Protein AF-0000000087531114 (afdb_homodimer)

Nearest PDB structures (foldseek):
  7ug7-assembly1_LJ  TM=9.122E-01  e=1.546E-11  Escherichia coli
  5j5b-assembly1_DI  TM=9.131E-01  e=1.025E-11  Escherichia coli K-12
  7n2c-assembly1_LJ  TM=8.943E-01  e=3.731E-11  Escherichia coli K-12
  8pkl-assembly1_j  TM=8.846E-01  e=1.441E-10  Escherichia coli
  7unu-assembly1_I  TM=9.026E-01  e=7.915E-10  Pseudomonas aeruginosa PAO1

InterPro domains:
  IPR001790 Large ribosomal subunit protein uL10, N-terminal [PF00466] (5-101)
  IPR002363 Large ribosomal subunit protein uL10, conserved site, bacteria [PS01109] (8-42)
  IPR022973 Large ribosomal subunit protein uL10, bacteria [MF_00362] (3-161)
  IPR022973 Large ribosomal subunit protein uL10, bacteria [NF000955] (6-159)
  IPR043141 Large ribosomal subunit protein uL10-like domain superfamily [G3DSA:3.30.70.1730] (1-130)
  IPR043141 Large ribosomal subunit protein uL10-like domain superfamily [SSF160369] (5-160)
  IPR047865 Large ribosomal subunit protein uL10, bacteria/organella [PTHR11560] (6-160)
  IPR047865 Large ribosomal subunit protein uL10, bacteria/organella [cd05797] (5-160)

Structure (mmCIF, N/CA/C/O backbone):
data_AF-0000000087531114-model_v1
#
loop_
_entity.id
_entity.type
_entity.pdbx_description
1 polymer 'Large ribosomal subunit protein uL10'
#
loop_
_atom_site.group_PDB
_atom_site.id
_atom_site.type_symbol
_atom_site.label_atom_id
_atom_site.label_alt_id
_atom_site.label_comp_id
_atom_site.label_asym_id
_atom_site.label_entity_id
_atom_site.label_seq_id
_atom_site.pdbx_PDB_ins_code
_atom_site.Cartn_x
_atom_site.Cartn_y
_atom_site.Cartn_z
_atom_site.occupancy
_atom_site.B_iso_or_equiv
_atom_site.auth_seq_id
_atom_site.auth_comp_id
_atom_site.auth_asym_id
_atom_site.auth_atom_id
_atom_site.pdbx_PDB_model_num
ATOM 1 N N . MET A 1 1 ? 29.5 -27.5 -26.172 1 60.28 1 MET A N 1
ATOM 2 C CA . MET A 1 1 ? 28.172 -27.859 -25.688 1 60.28 1 MET A CA 1
ATOM 3 C C . MET A 1 1 ? 27.203 -28 -26.859 1 60.28 1 MET A C 1
ATOM 5 O O . MET A 1 1 ? 27.25 -27.234 -27.812 1 60.28 1 MET A O 1
ATOM 9 N N . SER A 1 2 ? 26.469 -29.109 -26.984 1 80.38 2 SER A N 1
ATOM 10 C CA . SER A 1 2 ? 25.547 -29.281 -28.109 1 80.38 2 SER A CA 1
ATOM 11 C C . SER A 1 2 ? 24.547 -28.141 -28.188 1 80.38 2 SER A C 1
ATOM 13 O O . SER A 1 2 ? 24.359 -27.406 -27.219 1 80.38 2 SER A O 1
ATOM 15 N N . LYS A 1 3 ? 24.344 -27.859 -29.375 1 81.56 3 LYS A N 1
ATOM 16 C CA . LYS A 1 3 ? 23.375 -26.812 -29.641 1 81.56 3 LYS A CA 1
ATOM 17 C C . LYS A 1 3 ? 22.125 -26.969 -28.766 1 81.56 3 LYS A C 1
ATOM 19 O O . LYS A 1 3 ? 21.547 -25.984 -28.312 1 81.56 3 LYS A O 1
ATOM 24 N N . VAL A 1 4 ? 21.828 -28.219 -28.484 1 84.75 4 VAL A N 1
ATOM 25 C CA . VAL A 1 4 ? 20.672 -28.531 -27.656 1 84.75 4 VAL A CA 1
ATOM 26 C C . VAL A 1 4 ? 20.938 -28.109 -26.219 1 84.75 4 VAL A C 1
ATOM 28 O O . VAL A 1 4 ? 20.062 -27.516 -25.578 1 84.75 4 VAL A O 1
ATOM 31 N N . ILE A 1 5 ? 22.031 -28.375 -25.734 1 83.38 5 ILE A N 1
ATOM 32 C CA . ILE A 1 5 ? 22.422 -28.031 -24.375 1 83.38 5 ILE A CA 1
ATOM 33 C C . ILE A 1 5 ? 22.453 -26.516 -24.219 1 83.38 5 ILE A C 1
ATOM 35 O O . ILE A 1 5 ? 22.031 -25.984 -23.188 1 83.38 5 ILE A O 1
ATOM 39 N N . GLU A 1 6 ? 22.922 -25.891 -25.188 1 84.75 6 GLU A N 1
ATOM 40 C CA . GLU A 1 6 ? 23 -24.438 -25.172 1 84.75 6 GLU A CA 1
ATOM 41 C C . GLU A 1 6 ? 21.609 -23.812 -25.109 1 84.75 6 GLU A C 1
ATOM 43 O O . GLU A 1 6 ? 21.391 -22.844 -24.391 1 84.75 6 GLU A O 1
ATOM 48 N N . ARG A 1 7 ? 20.75 -24.312 -25.859 1 87.38 7 ARG A N 1
ATOM 49 C CA . ARG A 1 7 ? 19.375 -23.812 -25.875 1 87.38 7 ARG A CA 1
ATOM 50 C C . ARG A 1 7 ? 18.703 -24.031 -24.516 1 87.38 7 ARG A C 1
ATOM 52 O O . ARG A 1 7 ? 17.984 -23.172 -24.031 1 87.38 7 ARG A O 1
ATOM 59 N N . LYS A 1 8 ? 18.922 -25.203 -24.016 1 89.25 8 LYS A N 1
ATOM 60 C CA . LYS A 1 8 ? 18.359 -25.484 -22.719 1 89.25 8 LYS A CA 1
ATOM 61 C C . LYS A 1 8 ? 18.875 -24.531 -21.656 1 89.25 8 LYS A C 1
ATOM 63 O O . LYS A 1 8 ? 18.125 -24.031 -20.812 1 89.25 8 LYS A O 1
ATOM 68 N N . GLU A 1 9 ? 20.141 -24.234 -21.781 1 93.06 9 GLU A N 1
ATOM 69 C CA . GLU A 1 9 ? 20.766 -23.312 -20.828 1 93.06 9 GLU A CA 1
ATOM 70 C C . GLU A 1 9 ? 20.203 -21.906 -20.969 1 93.06 9 GLU A C 1
ATOM 72 O O . GLU A 1 9 ? 20.062 -21.188 -19.984 1 93.06 9 GLU A O 1
ATOM 77 N N . THR A 1 10 ? 19.953 -21.516 -22.109 1 95 10 THR A N 1
ATOM 78 C CA . THR A 1 10 ? 19.359 -20.203 -22.359 1 95 10 THR A CA 1
ATOM 79 C C . THR A 1 10 ? 18 -20.078 -21.703 1 95 10 THR A C 1
ATOM 81 O O . THR A 1 10 ? 17.688 -19.062 -21.062 1 95 10 THR A O 1
ATOM 84 N N . VAL A 1 11 ? 17.203 -21.094 -21.828 1 95.75 11 VAL A N 1
ATOM 85 C CA . VAL A 1 11 ? 15.859 -21.094 -21.25 1 95.75 11 VAL A CA 1
ATOM 86 C C . VAL A 1 11 ? 15.961 -21.062 -19.734 1 95.75 11 VAL A C 1
ATOM 88 O O . VAL A 1 11 ? 15.25 -20.312 -19.062 1 95.75 11 VAL A O 1
ATOM 91 N N . VAL A 1 12 ? 16.875 -21.891 -19.266 1 97.69 12 VAL A N 1
ATOM 92 C CA . VAL A 1 12 ? 17.078 -21.953 -17.812 1 97.69 12 VAL A CA 1
ATOM 93 C C . VAL A 1 12 ? 17.484 -20.562 -17.297 1 97.69 12 VAL A C 1
ATOM 95 O O . VAL A 1 12 ? 16.953 -20.109 -16.281 1 97.69 12 VAL A O 1
ATOM 98 N N . ASN A 1 13 ? 18.375 -19.906 -17.984 1 97.38 13 ASN A N 1
ATOM 99 C CA . ASN A 1 13 ? 18.828 -18.578 -17.578 1 97.38 13 ASN A CA 1
ATOM 100 C C . ASN A 1 13 ? 17.703 -17.547 -17.672 1 97.38 13 ASN A C 1
ATOM 102 O O . ASN A 1 13 ? 17.609 -16.656 -16.844 1 97.38 13 ASN A O 1
ATOM 106 N N . GLU A 1 14 ? 16.938 -17.672 -18.672 1 97.06 14 GLU A N 1
ATOM 107 C CA . GLU A 1 14 ? 15.781 -16.797 -18.812 1 97.06 14 GLU A CA 1
ATOM 108 C C . GLU A 1 14 ? 14.836 -16.922 -17.625 1 97.06 14 GLU A C 1
ATOM 110 O O . GLU A 1 14 ? 14.406 -15.906 -17.047 1 97.06 14 GLU A O 1
ATOM 115 N N . ILE A 1 15 ? 14.516 -18.125 -17.281 1 97.44 15 ILE A N 1
ATOM 116 C CA . ILE A 1 15 ? 13.617 -18.359 -16.156 1 97.44 15 ILE A CA 1
ATOM 117 C C . ILE A 1 15 ? 14.242 -17.812 -14.875 1 97.44 15 ILE A C 1
ATOM 119 O O . ILE A 1 15 ? 13.578 -17.125 -14.102 1 97.44 15 ILE A O 1
ATOM 123 N N . ALA A 1 16 ? 15.5 -18.109 -14.664 1 97.62 16 ALA A N 1
ATOM 124 C CA . ALA A 1 16 ? 16.203 -17.641 -13.477 1 97.62 16 ALA A CA 1
ATOM 125 C C . ALA A 1 16 ? 16.172 -16.125 -13.367 1 97.62 16 ALA A C 1
ATOM 127 O O . ALA A 1 16 ? 15.906 -15.578 -12.289 1 97.62 16 ALA A O 1
ATOM 128 N N . GLU A 1 17 ? 16.406 -15.492 -14.445 1 97 17 GLU A N 1
ATOM 129 C CA . GLU A 1 17 ? 16.375 -14.039 -14.469 1 97 17 GLU A CA 1
ATOM 130 C C . GLU A 1 17 ? 14.977 -13.516 -14.125 1 97 17 GLU A C 1
ATOM 132 O O . GLU A 1 17 ? 14.844 -12.539 -13.383 1 97 17 GLU A O 1
ATOM 137 N N . LYS A 1 18 ? 14.008 -14.148 -14.656 1 96 18 LYS A N 1
ATOM 138 C CA . LYS A 1 18 ? 12.625 -13.742 -14.391 1 96 18 LYS A CA 1
ATOM 139 C C . LYS A 1 18 ? 12.273 -13.906 -12.914 1 96 18 LYS A C 1
ATOM 141 O O . LYS A 1 18 ? 11.672 -13.023 -12.312 1 96 18 LYS A O 1
ATOM 146 N N . LEU A 1 19 ? 12.656 -15 -12.359 1 96.56 19 LEU A N 1
ATOM 147 C CA . LEU A 1 19 ? 12.375 -15.273 -10.953 1 96.56 19 LEU A CA 1
ATOM 148 C C . LEU A 1 19 ? 13.07 -14.258 -10.047 1 96.56 19 LEU A C 1
ATOM 150 O O . LEU A 1 19 ? 12.5 -13.828 -9.039 1 96.56 19 LEU A O 1
ATOM 154 N N . GLU A 1 20 ? 14.227 -13.812 -10.438 1 95.31 20 GLU A N 1
ATOM 155 C CA . GLU A 1 20 ? 15.031 -12.922 -9.602 1 95.31 20 GLU A CA 1
ATOM 156 C C . GLU A 1 20 ? 14.617 -11.469 -9.781 1 95.31 20 GLU A C 1
ATOM 158 O O . GLU A 1 20 ? 14.695 -10.672 -8.844 1 95.31 20 GLU A O 1
ATOM 163 N N . SER A 1 21 ? 14.203 -11.156 -10.945 1 95.44 21 SER A N 1
ATOM 164 C CA . SER A 1 21 ? 13.953 -9.75 -11.25 1 95.44 21 SER A CA 1
ATOM 165 C C . SER A 1 21 ? 12.5 -9.375 -10.961 1 95.44 21 SER A C 1
ATOM 167 O O . SER A 1 21 ? 12.148 -8.195 -10.969 1 95.44 21 SER A O 1
ATOM 169 N N . SER A 1 22 ? 11.664 -10.406 -10.68 1 96.19 22 SER A N 1
ATOM 170 C CA . SER A 1 22 ? 10.25 -10.141 -10.453 1 96.19 22 SER A CA 1
ATOM 171 C C . SER A 1 22 ? 9.961 -9.898 -8.969 1 96.19 22 SER A C 1
ATOM 173 O O . SER A 1 22 ? 10.547 -10.555 -8.109 1 96.19 22 SER A O 1
ATOM 175 N N . VAL A 1 23 ? 9.109 -8.969 -8.719 1 94.38 23 VAL A N 1
ATOM 176 C CA . VAL A 1 23 ? 8.695 -8.719 -7.34 1 94.38 23 VAL A CA 1
ATOM 177 C C . VAL A 1 23 ? 7.609 -9.711 -6.938 1 94.38 23 VAL A C 1
ATOM 179 O O . VAL A 1 23 ? 7.363 -9.922 -5.746 1 94.38 23 VAL A O 1
ATOM 182 N N . SER A 1 24 ? 6.965 -10.219 -7.953 1 96.69 24 SER A N 1
ATOM 183 C CA . SER A 1 24 ? 5.941 -11.227 -7.715 1 96.69 24 SER A CA 1
ATOM 184 C C . SER A 1 24 ? 5.891 -12.242 -8.852 1 96.69 24 SER A C 1
ATOM 186 O O . SER A 1 24 ? 5.973 -11.867 -10.023 1 96.69 24 SER A O 1
ATOM 188 N N . THR A 1 2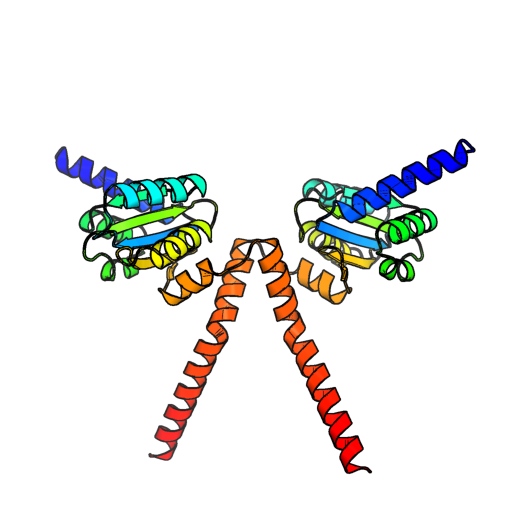5 ? 5.824 -13.484 -8.492 1 98.12 25 THR A N 1
ATOM 189 C CA . THR A 1 25 ? 5.699 -14.609 -9.414 1 98.12 25 THR A CA 1
ATOM 190 C C . THR A 1 25 ? 4.605 -15.57 -8.945 1 98.12 25 THR A C 1
ATOM 192 O O . THR A 1 25 ? 4.57 -15.961 -7.777 1 98.12 25 THR A O 1
ATOM 195 N N . ILE A 1 26 ? 3.703 -15.875 -9.844 1 98.62 26 ILE A N 1
ATOM 196 C CA . ILE A 1 26 ? 2.664 -16.859 -9.539 1 98.62 26 ILE A CA 1
ATOM 197 C C . ILE A 1 26 ? 2.764 -18.031 -10.508 1 98.62 26 ILE A C 1
ATOM 199 O O . ILE A 1 26 ? 2.875 -17.844 -11.719 1 98.62 26 ILE A O 1
ATOM 203 N N . VAL A 1 27 ? 2.811 -19.25 -9.969 1 98.38 27 VAL A N 1
ATOM 204 C CA . VAL A 1 27 ? 2.877 -20.484 -10.734 1 98.38 27 VAL A CA 1
ATOM 205 C C . VAL A 1 27 ? 1.487 -21.109 -10.828 1 98.38 27 VAL A C 1
ATOM 207 O O . VAL A 1 27 ? 0.82 -21.312 -9.812 1 98.38 27 VAL A O 1
ATOM 210 N N . VAL A 1 28 ? 1.096 -21.422 -12.055 1 98.25 28 VAL A N 1
ATOM 211 C CA . VAL A 1 28 ? -0.271 -21.906 -12.203 1 98.25 28 VAL A CA 1
ATOM 212 C C . VAL A 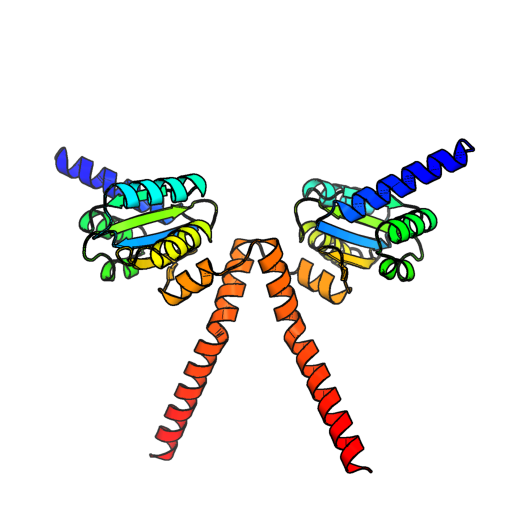1 28 ? -0.28 -23.156 -13.078 1 98.25 28 VAL A C 1
ATOM 214 O O . VAL A 1 28 ? 0.649 -23.391 -13.859 1 98.25 28 VAL A O 1
ATOM 217 N N . ASP A 1 29 ? -1.28 -24 -12.891 1 97.56 29 ASP A N 1
ATOM 218 C CA . ASP A 1 29 ? -1.682 -25.047 -13.812 1 97.56 29 ASP A CA 1
ATOM 219 C C . ASP A 1 29 ? -2.771 -24.562 -14.766 1 97.56 29 ASP A C 1
ATOM 221 O O . ASP A 1 29 ? -3.852 -24.156 -14.328 1 97.56 29 ASP A O 1
ATOM 225 N N . TYR A 1 30 ? -2.502 -24.562 -16.016 1 95.31 30 TYR A N 1
ATOM 226 C CA . TYR A 1 30 ? -3.443 -24.016 -16.984 1 95.31 30 TYR A CA 1
ATOM 227 C C . TYR A 1 30 ? -4.125 -25.125 -17.766 1 95.31 30 TYR A C 1
ATOM 229 O O . TYR A 1 30 ? -4.824 -24.859 -18.75 1 95.31 30 TYR A O 1
ATOM 237 N N . ARG A 1 31 ? -3.957 -26.312 -17.25 1 92.31 31 ARG A N 1
ATOM 238 C CA . ARG A 1 31 ? -4.531 -27.453 -17.953 1 92.31 31 ARG A CA 1
ATOM 239 C C . ARG A 1 31 ? -6.055 -27.359 -18 1 92.31 31 ARG A C 1
ATOM 241 O O . ARG A 1 31 ? -6.688 -27.078 -16.969 1 92.31 31 ARG A O 1
ATOM 248 N N . GLY A 1 32 ? -6.711 -27.469 -19.125 1 92.75 32 GLY A N 1
ATOM 249 C CA . GLY A 1 32 ? -8.164 -27.484 -19.234 1 92.75 32 GLY A CA 1
ATOM 250 C C . GLY A 1 32 ? -8.727 -26.203 -19.828 1 92.75 32 GLY A C 1
ATOM 251 O O . GLY A 1 32 ? -9.898 -26.156 -20.219 1 92.75 32 GLY A O 1
ATOM 252 N N . LEU A 1 33 ? -7.891 -25.125 -19.844 1 96.31 33 LEU A N 1
ATOM 253 C CA . LEU A 1 33 ? -8.352 -23.906 -20.516 1 96.31 33 LEU A CA 1
ATOM 254 C C . LEU A 1 33 ? -8.367 -24.094 -22.031 1 96.31 33 LEU A C 1
ATOM 256 O O . LEU A 1 33 ? -7.457 -24.703 -22.578 1 96.31 33 LEU A O 1
ATOM 260 N N . ASN A 1 34 ? -9.328 -23.641 -22.609 1 95.88 34 ASN A N 1
ATOM 261 C CA . ASN A 1 34 ? -9.336 -23.688 -24.078 1 95.88 34 ASN A CA 1
ATOM 262 C C . ASN A 1 34 ? -8.625 -22.469 -24.672 1 95.88 34 ASN A C 1
ATOM 264 O O . ASN A 1 34 ? -8.172 -21.594 -23.938 1 95.88 34 ASN A O 1
ATOM 268 N N . VAL A 1 35 ? -8.578 -22.5 -25.938 1 96.38 35 VAL A N 1
ATOM 269 C CA . VAL A 1 35 ? -7.797 -21.5 -26.656 1 96.38 35 VAL A CA 1
ATOM 270 C C . VAL A 1 35 ? -8.344 -20.109 -26.375 1 96.38 35 VAL A C 1
ATOM 272 O O . VAL A 1 35 ? -7.582 -19.172 -26.125 1 96.38 35 VAL A O 1
ATOM 275 N N . THR A 1 36 ? -9.641 -19.969 -26.328 1 97.38 36 THR A N 1
ATOM 276 C CA . THR A 1 36 ? -10.281 -18.672 -26.094 1 97.38 36 THR A CA 1
ATOM 277 C C . THR A 1 36 ? -9.984 -18.172 -24.688 1 97.38 36 THR A C 1
ATOM 279 O O . THR A 1 36 ? -9.672 -17 -24.5 1 97.38 36 THR A O 1
ATOM 282 N N . GLU A 1 37 ? -10.055 -19.031 -23.719 1 97.38 37 GLU A N 1
ATOM 283 C CA . GLU A 1 37 ? -9.82 -18.688 -22.312 1 97.38 37 GLU A CA 1
ATOM 284 C C . GLU A 1 37 ? -8.367 -18.281 -22.078 1 97.38 37 GLU A C 1
ATOM 286 O O . GLU A 1 37 ? -8.094 -17.297 -21.375 1 97.38 37 GLU A O 1
ATOM 291 N N . VAL A 1 38 ? -7.48 -19.031 -22.719 1 96.81 38 VAL A N 1
ATOM 292 C CA . VAL A 1 38 ? -6.062 -18.719 -22.578 1 96.81 38 VAL A CA 1
ATOM 293 C C . VAL A 1 38 ? -5.766 -17.359 -23.203 1 96.81 38 VAL A C 1
ATOM 295 O O . VAL A 1 38 ? -5.012 -16.562 -22.641 1 96.81 38 VAL A O 1
ATOM 298 N N . THR A 1 39 ? -6.383 -17.156 -24.328 1 97.5 39 THR A N 1
ATOM 299 C CA . THR A 1 39 ? -6.191 -15.883 -25.016 1 97.5 39 THR A CA 1
ATOM 300 C C . THR A 1 39 ? -6.703 -14.727 -24.156 1 97.5 39 THR A C 1
ATOM 302 O O . THR A 1 39 ? -6.047 -13.695 -24.047 1 97.5 39 THR A O 1
ATOM 305 N N . GLU A 1 40 ? -7.805 -14.938 -23.562 1 98 40 GLU A N 1
ATOM 306 C CA . GLU A 1 40 ? -8.375 -13.93 -22.688 1 98 40 GLU A CA 1
ATOM 307 C C . GLU A 1 40 ? -7.477 -13.688 -21.469 1 98 40 GLU A C 1
ATOM 309 O O . GLU A 1 40 ? -7.238 -12.547 -21.078 1 98 40 GLU A O 1
ATOM 314 N N . LEU A 1 41 ? -7.027 -14.758 -20.875 1 98.31 41 LEU A N 1
ATOM 315 C CA . LEU A 1 41 ? -6.145 -14.664 -19.719 1 98.31 41 LEU A CA 1
ATOM 316 C C . LEU A 1 41 ? -4.879 -13.891 -20.062 1 98.31 41 LEU A C 1
ATOM 318 O O . LEU A 1 41 ? -4.488 -12.977 -19.312 1 98.31 41 LEU A O 1
ATOM 322 N N . ARG A 1 42 ? -4.309 -14.203 -21.141 1 98.12 42 ARG A N 1
ATOM 323 C CA . ARG A 1 42 ? -3.084 -13.539 -21.578 1 98.12 42 ARG A CA 1
ATOM 324 C C . ARG A 1 42 ? -3.322 -12.047 -21.797 1 98.12 42 ARG A C 1
ATOM 326 O O . ARG A 1 42 ? -2.471 -11.219 -21.453 1 98.12 42 ARG A O 1
ATOM 333 N N . GLN A 1 43 ? -4.422 -11.766 -22.312 1 98.38 43 GLN A N 1
ATOM 334 C CA . GLN A 1 43 ? -4.766 -10.367 -22.547 1 98.38 43 GLN A CA 1
ATOM 335 C C . GLN A 1 43 ? -4.902 -9.609 -21.219 1 98.38 43 GLN A C 1
ATOM 337 O O . GLN A 1 43 ? -4.359 -8.508 -21.078 1 98.38 43 GLN A O 1
ATOM 342 N N . LYS A 1 44 ? -5.609 -10.172 -20.328 1 98.38 44 LYS A N 1
ATOM 343 C CA . LYS A 1 44 ? -5.805 -9.539 -19.016 1 98.38 44 LYS A CA 1
ATOM 344 C C . LYS A 1 44 ? -4.477 -9.352 -18.297 1 98.38 44 LYS A C 1
ATOM 346 O O . LYS A 1 44 ? -4.246 -8.312 -17.672 1 98.38 44 LYS A O 1
ATOM 351 N N . LEU A 1 45 ? -3.602 -10.336 -18.406 1 98.62 45 LEU A N 1
ATOM 352 C CA . LEU A 1 45 ? -2.289 -10.258 -17.766 1 98.62 45 LEU A CA 1
ATOM 353 C C . LEU A 1 45 ? -1.435 -9.172 -18.422 1 98.62 45 LEU A C 1
ATOM 355 O O . LEU A 1 45 ? -0.78 -8.391 -17.719 1 98.62 45 LEU A O 1
ATOM 359 N N . ARG A 1 46 ? -1.475 -9.125 -19.703 1 98.19 46 ARG A N 1
ATOM 360 C CA . ARG A 1 46 ? -0.727 -8.094 -20.422 1 98.19 46 ARG A CA 1
ATOM 361 C C . ARG A 1 46 ? -1.209 -6.699 -20.047 1 98.19 46 ARG A C 1
ATOM 363 O O . ARG A 1 46 ? -0.4 -5.793 -19.844 1 98.19 46 ARG A O 1
ATOM 370 N N . GLU A 1 47 ? -2.467 -6.566 -19.938 1 98.12 47 GLU A N 1
ATOM 371 C CA . GLU A 1 47 ? -3.053 -5.273 -19.578 1 98.12 47 GLU A CA 1
ATOM 372 C C . GLU A 1 47 ? -2.646 -4.852 -18.172 1 98.12 47 GLU A C 1
ATOM 374 O O . GLU A 1 47 ? -2.576 -3.658 -17.875 1 98.12 47 GLU A O 1
ATOM 379 N N . ALA A 1 48 ? -2.369 -5.793 -17.375 1 97.38 48 ALA A N 1
ATOM 380 C CA . ALA A 1 48 ? -1.973 -5.516 -16 1 97.38 48 ALA A CA 1
ATOM 381 C C . ALA A 1 48 ? -0.455 -5.426 -15.875 1 97.38 48 ALA A C 1
ATOM 383 O O . ALA A 1 48 ? 0.075 -5.309 -14.766 1 97.38 48 ALA A O 1
ATOM 384 N N . GLY A 1 49 ? 0.26 -5.594 -16.984 1 97.44 49 GLY A N 1
ATOM 385 C CA . GLY A 1 49 ? 1.713 -5.52 -16.984 1 97.44 49 GLY A CA 1
ATOM 386 C C . GLY A 1 49 ? 2.373 -6.785 -16.469 1 97.44 49 GLY A C 1
ATOM 387 O O . GLY A 1 49 ? 3.475 -6.734 -15.922 1 97.44 49 GLY A O 1
ATOM 388 N N . VAL A 1 50 ? 1.729 -7.836 -16.609 1 98.44 50 VAL A N 1
ATOM 389 C CA . VAL A 1 50 ? 2.211 -9.117 -16.094 1 98.44 50 VAL A CA 1
ATOM 390 C C . VAL A 1 50 ? 2.643 -10 -17.266 1 98.44 50 VAL A C 1
ATOM 392 O O . VAL A 1 50 ? 1.901 -10.172 -18.234 1 98.44 50 VAL A O 1
ATOM 395 N N . ASP A 1 51 ? 3.832 -10.508 -17.156 1 97.94 51 ASP A N 1
ATOM 396 C CA . ASP A 1 51 ? 4.305 -11.477 -18.141 1 97.94 51 ASP A CA 1
ATOM 397 C C . ASP A 1 51 ? 3.779 -12.875 -17.828 1 97.94 51 ASP A C 1
ATOM 399 O O . ASP A 1 51 ? 3.668 -13.258 -16.656 1 97.94 51 ASP A O 1
ATOM 403 N N . PHE A 1 52 ? 3.428 -13.531 -18.891 1 97.94 52 PHE A N 1
ATOM 404 C CA . PHE A 1 52 ? 2.854 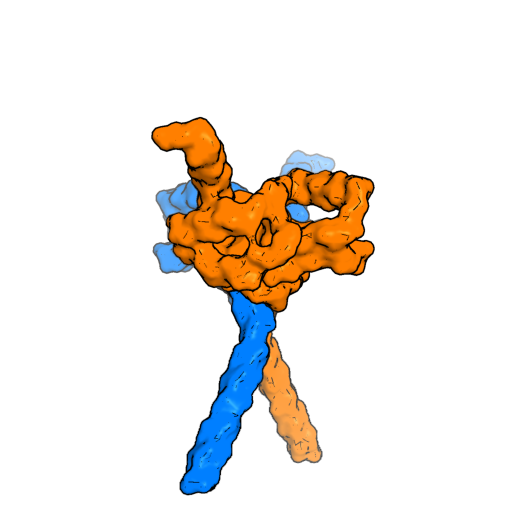-14.867 -18.766 1 97.94 52 PHE A CA 1
ATOM 405 C C . PHE A 1 52 ? 3.484 -15.82 -19.781 1 97.94 52 PHE A C 1
ATOM 407 O O . PHE A 1 52 ? 3.395 -15.602 -20.984 1 97.94 52 PHE A O 1
ATOM 414 N N . LYS A 1 53 ? 4.094 -16.938 -19.266 1 97.19 53 LYS A N 1
ATOM 415 C CA . LYS A 1 53 ? 4.773 -17.844 -20.188 1 97.19 53 LYS A CA 1
ATOM 416 C C . LYS A 1 53 ? 4.734 -19.281 -19.672 1 97.19 53 LYS A C 1
ATOM 418 O O . LYS A 1 53 ? 4.828 -19.516 -18.469 1 97.19 53 LYS A O 1
ATOM 423 N N . VAL A 1 54 ? 4.688 -20.188 -20.594 1 96.5 54 VAL A N 1
ATOM 424 C CA . VAL A 1 54 ? 4.707 -21.609 -20.281 1 96.5 54 VAL A CA 1
ATOM 425 C C . VAL A 1 54 ? 6.141 -22.141 -20.344 1 96.5 54 VAL A C 1
ATOM 427 O O . VAL A 1 54 ? 6.871 -21.844 -21.297 1 96.5 54 VAL A O 1
ATOM 430 N N . TYR A 1 55 ? 6.52 -22.859 -19.328 1 95.5 55 TYR A N 1
ATOM 431 C CA . TYR A 1 55 ? 7.859 -23.438 -19.297 1 95.5 55 TYR A CA 1
ATOM 432 C C . TYR A 1 55 ? 7.805 -24.922 -18.969 1 95.5 55 TYR A C 1
ATOM 434 O O . TYR A 1 55 ? 6.898 -25.375 -18.25 1 95.5 55 TYR A O 1
ATOM 442 N N . LYS A 1 56 ? 8.805 -25.625 -19.484 1 95.81 56 LYS A N 1
ATOM 443 C CA . LYS A 1 56 ? 9.008 -27 -19.047 1 95.81 56 LYS A CA 1
ATOM 444 C C . LYS A 1 56 ? 9.438 -27.062 -17.578 1 95.81 56 LYS A C 1
ATOM 446 O O . LYS A 1 56 ? 10.281 -26.281 -17.141 1 95.81 56 LYS A O 1
ATOM 451 N N . ASN A 1 57 ? 8.883 -27.969 -16.875 1 97.56 57 ASN A N 1
ATOM 452 C CA . ASN A 1 57 ? 9.148 -28.094 -15.438 1 97.56 57 ASN A CA 1
ATOM 453 C C . ASN A 1 57 ? 10.617 -28.391 -15.164 1 97.56 57 ASN A C 1
ATOM 455 O O . ASN A 1 57 ? 11.18 -27.875 -14.195 1 97.56 57 ASN A O 1
ATOM 459 N N . THR A 1 58 ? 11.211 -29.188 -16.062 1 96.5 58 THR A N 1
ATOM 460 C CA . THR A 1 58 ? 12.609 -29.562 -15.875 1 96.5 58 THR A CA 1
ATOM 461 C C . THR A 1 58 ? 13.516 -28.344 -15.961 1 96.5 58 THR A C 1
ATOM 463 O O . THR A 1 58 ? 14.453 -28.203 -15.172 1 96.5 58 THR A O 1
ATOM 466 N N . MET A 1 59 ? 13.227 -27.453 -16.844 1 97.19 59 MET A N 1
ATOM 467 C CA . MET A 1 59 ? 14.016 -26.234 -17 1 97.19 59 MET A CA 1
ATOM 468 C C . MET A 1 59 ? 13.781 -25.281 -15.82 1 97.19 59 MET A C 1
ATOM 470 O O . MET A 1 59 ? 14.703 -24.625 -15.352 1 97.19 59 MET A O 1
ATOM 474 N N . THR A 1 60 ? 12.531 -25.281 -15.414 1 97.94 60 THR A N 1
ATOM 475 C CA . THR A 1 60 ? 12.172 -24.438 -14.273 1 97.94 60 THR A CA 1
ATOM 476 C C . THR A 1 60 ? 12.898 -24.891 -13.016 1 97.94 60 THR A C 1
ATOM 478 O O . THR A 1 60 ? 13.406 -24.078 -12.25 1 97.94 60 THR A O 1
ATOM 481 N N . ARG A 1 61 ? 13.047 -26.188 -12.805 1 97.75 61 ARG A N 1
ATOM 482 C CA . ARG A 1 61 ? 13.727 -26.734 -11.641 1 97.75 61 ARG A CA 1
ATOM 483 C C . ARG A 1 61 ? 15.203 -26.359 -11.641 1 97.75 61 ARG A C 1
ATOM 485 O O . ARG A 1 61 ? 15.773 -26.047 -10.586 1 97.75 61 ARG A O 1
ATOM 492 N N . ARG A 1 62 ? 15.781 -26.391 -12.75 1 97.12 62 ARG A N 1
ATOM 493 C CA . ARG A 1 62 ? 17.172 -25.969 -12.859 1 97.12 62 ARG A CA 1
ATOM 494 C C . ARG A 1 62 ? 17.344 -24.5 -12.516 1 97.12 62 ARG A C 1
ATOM 496 O O . ARG A 1 62 ? 18.328 -24.094 -11.891 1 97.12 62 ARG A O 1
ATOM 503 N N . ALA A 1 63 ? 16.359 -23.75 -12.961 1 97.75 63 ALA A N 1
ATOM 504 C CA . ALA A 1 63 ? 16.391 -22.328 -12.68 1 97.75 63 ALA A CA 1
ATOM 505 C C . ALA A 1 63 ? 16.203 -22.047 -11.188 1 97.75 63 ALA A C 1
ATOM 507 O O . ALA A 1 63 ? 16.859 -21.156 -10.633 1 97.75 63 ALA A O 1
ATOM 508 N N . THR A 1 64 ? 15.289 -22.781 -10.539 1 97.5 64 THR A N 1
ATOM 509 C CA . THR A 1 64 ? 15.07 -22.594 -9.117 1 97.5 64 THR A CA 1
ATOM 510 C C . THR A 1 64 ? 16.328 -22.938 -8.32 1 97.5 64 THR A C 1
ATOM 512 O O . THR A 1 64 ? 16.609 -22.312 -7.293 1 97.5 64 THR A O 1
ATOM 515 N N . GLU A 1 65 ? 17.047 -23.906 -8.727 1 96.75 65 GLU A N 1
ATOM 516 C CA . GLU A 1 65 ? 18.312 -24.25 -8.102 1 96.75 65 GLU A CA 1
ATOM 517 C C . GLU A 1 65 ? 19.297 -23.094 -8.195 1 96.75 65 GLU A C 1
ATOM 519 O O . GLU A 1 65 ? 19.984 -22.766 -7.215 1 96.75 65 GLU A O 1
ATOM 524 N N . LYS A 1 66 ? 19.328 -22.5 -9.289 1 96.25 66 LYS A N 1
ATOM 525 C CA . LYS A 1 66 ? 20.234 -21.391 -9.531 1 96.25 66 LYS A CA 1
ATOM 526 C C . LYS A 1 66 ? 19.875 -20.188 -8.68 1 96.25 66 LYS A C 1
ATOM 528 O O . LYS A 1 66 ? 20.719 -19.344 -8.367 1 96.25 66 LYS A O 1
ATOM 533 N N . THR A 1 67 ? 18.625 -20.031 -8.359 1 96.44 67 THR A N 1
ATOM 534 C CA . THR A 1 67 ? 18.125 -18.844 -7.68 1 96.44 67 THR A CA 1
ATOM 535 C C . THR A 1 67 ? 17.812 -19.141 -6.219 1 96.44 67 THR A C 1
ATOM 537 O O . THR A 1 67 ? 17.234 -18.312 -5.516 1 96.44 67 THR A O 1
ATOM 540 N N . ASN A 1 68 ? 18.094 -20.344 -5.734 1 96.06 68 ASN A N 1
ATOM 541 C CA . ASN A 1 68 ? 17.844 -20.781 -4.367 1 96.06 68 ASN A CA 1
ATOM 542 C C . ASN A 1 68 ? 16.359 -20.75 -4.027 1 96.06 68 ASN A C 1
ATOM 544 O O . ASN A 1 68 ? 15.969 -20.25 -2.973 1 96.06 68 ASN A O 1
ATOM 548 N N . LEU A 1 69 ? 15.531 -21.141 -4.957 1 96.94 69 LEU A N 1
ATOM 549 C CA . LEU A 1 69 ? 14.086 -21.203 -4.797 1 96.94 69 LEU A CA 1
ATOM 550 C C . LEU A 1 69 ? 13.578 -22.625 -4.992 1 96.94 69 LEU A C 1
ATOM 552 O O . LEU A 1 69 ? 12.523 -22.844 -5.602 1 96.94 69 LEU A O 1
ATOM 556 N N . THR A 1 70 ? 14.297 -23.609 -4.484 1 96.56 70 THR A N 1
ATOM 557 C CA . THR A 1 70 ? 14 -25.016 -4.727 1 96.56 70 THR A CA 1
ATOM 558 C C . THR A 1 70 ? 12.719 -25.438 -4.008 1 96.56 70 THR A C 1
ATOM 560 O O . THR A 1 70 ? 12.141 -26.484 -4.305 1 96.56 70 THR A O 1
ATOM 563 N N . ASP A 1 71 ? 12.234 -24.578 -3.051 1 95.75 71 ASP A N 1
ATOM 564 C CA . ASP A 1 71 ? 10.953 -24.844 -2.402 1 95.75 71 ASP A CA 1
ATOM 565 C C . ASP A 1 71 ? 9.812 -24.828 -3.416 1 95.75 71 ASP A C 1
ATOM 567 O O . ASP A 1 71 ? 8.734 -25.359 -3.148 1 95.75 71 ASP A O 1
ATOM 571 N N . LEU A 1 72 ? 10.031 -24.281 -4.539 1 96.5 72 LEU A N 1
ATOM 572 C CA . LEU A 1 72 ? 9.039 -24.219 -5.609 1 96.5 72 LEU A CA 1
ATOM 573 C C . LEU A 1 72 ? 8.891 -25.578 -6.293 1 96.5 72 LEU A C 1
ATOM 575 O O . LEU A 1 72 ? 7.863 -25.844 -6.922 1 96.5 72 LEU A O 1
ATOM 579 N N . ASP A 1 73 ? 9.859 -26.422 -6.16 1 97.19 73 ASP A N 1
ATOM 580 C CA . ASP A 1 73 ? 9.992 -27.594 -7.004 1 97.19 73 ASP A CA 1
ATOM 581 C C . ASP A 1 73 ? 8.836 -28.578 -6.773 1 97.19 73 ASP A C 1
ATOM 583 O O . ASP A 1 73 ? 8.375 -29.234 -7.707 1 97.19 73 ASP A O 1
ATOM 587 N N . GLU A 1 74 ? 8.43 -28.656 -5.559 1 96.5 74 GLU A N 1
ATOM 588 C CA . GLU A 1 74 ? 7.375 -29.625 -5.234 1 96.5 74 GLU A CA 1
ATOM 589 C C . GLU A 1 74 ? 6.07 -29.266 -5.938 1 96.5 74 GLU A C 1
ATOM 591 O O . GLU A 1 74 ? 5.191 -30.109 -6.094 1 96.5 74 GLU A O 1
ATOM 596 N N . HIS A 1 75 ? 5.988 -28.047 -6.422 1 96.38 75 HIS A N 1
ATOM 597 C CA . HIS A 1 75 ? 4.754 -27.594 -7.051 1 96.38 75 HIS A CA 1
ATOM 598 C C . HIS A 1 75 ? 4.855 -27.641 -8.57 1 96.38 75 HIS A C 1
ATOM 600 O O . HIS A 1 75 ? 3.877 -27.391 -9.273 1 96.38 75 HIS A O 1
ATOM 606 N N . LEU A 1 76 ? 6.031 -27.953 -9.016 1 96.94 76 LEU A N 1
ATOM 607 C CA . LEU A 1 76 ? 6.254 -28.016 -10.461 1 96.94 76 LEU A CA 1
ATOM 608 C C . LEU A 1 76 ? 5.855 -29.375 -11.016 1 96.94 76 LEU A C 1
ATOM 610 O O . LEU A 1 76 ? 6.703 -30.109 -11.516 1 96.94 76 LEU A O 1
ATOM 614 N N . VAL A 1 77 ? 4.574 -29.672 -10.914 1 95.38 77 VAL A N 1
ATOM 615 C CA . VAL A 1 77 ? 3.979 -30.906 -11.414 1 95.38 77 VAL A CA 1
ATOM 616 C C . VAL A 1 77 ? 2.877 -30.578 -12.422 1 95.38 77 VAL A C 1
ATOM 618 O O . VAL A 1 77 ? 2.109 -29.625 -12.227 1 95.38 77 VAL A O 1
ATOM 621 N N . GLY A 1 78 ? 2.748 -31.375 -13.5 1 94.12 78 GLY A N 1
ATOM 622 C CA . GLY A 1 78 ? 1.774 -31.078 -14.539 1 94.12 78 GLY A CA 1
ATOM 623 C C . GLY A 1 78 ? 2.143 -29.875 -15.375 1 94.12 78 GLY A C 1
ATOM 624 O O . GLY A 1 78 ? 3.271 -29.391 -15.305 1 94.12 78 GLY A O 1
ATOM 625 N N . PRO A 1 79 ? 1.223 -29.453 -16.219 1 95.56 79 PRO A N 1
ATOM 626 C CA . PRO A 1 79 ? 1.503 -28.25 -16.984 1 95.56 79 PRO A CA 1
ATOM 627 C C . PRO A 1 79 ? 1.692 -27.016 -16.094 1 95.56 79 PRO A C 1
ATOM 629 O O . PRO A 1 79 ? 0.983 -26.859 -15.102 1 95.56 79 PRO A O 1
ATOM 632 N N . THR A 1 80 ? 2.754 -26.266 -16.406 1 95.94 80 THR A N 1
ATOM 633 C CA . THR A 1 80 ? 3.076 -25.125 -15.547 1 95.94 80 THR A CA 1
ATOM 634 C C . THR A 1 80 ? 3.262 -23.859 -16.391 1 95.94 80 THR A C 1
ATOM 636 O O . THR A 1 80 ? 3.973 -23.875 -17.391 1 95.94 80 THR A O 1
ATOM 639 N N . ALA A 1 81 ? 2.553 -22.828 -15.992 1 97.75 81 ALA A N 1
ATOM 640 C CA . ALA A 1 81 ? 2.791 -21.484 -16.5 1 97.75 81 ALA A CA 1
ATOM 641 C C . ALA A 1 81 ? 3.203 -20.547 -15.375 1 97.75 81 ALA A C 1
ATOM 643 O O . ALA A 1 81 ? 2.82 -20.734 -14.219 1 97.75 81 ALA A O 1
ATOM 644 N N . ILE A 1 82 ? 3.977 -19.562 -15.719 1 98.12 82 ILE A N 1
ATOM 645 C CA . ILE A 1 82 ? 4.504 -18.625 -14.734 1 98.12 82 ILE A CA 1
ATOM 646 C C . ILE A 1 82 ? 4.09 -17.203 -15.117 1 98.12 82 ILE A C 1
ATOM 648 O O . ILE A 1 82 ? 4.301 -16.766 -16.25 1 98.12 82 ILE A O 1
ATOM 652 N N . ALA A 1 83 ? 3.463 -16.578 -14.18 1 98.56 83 ALA A N 1
ATOM 653 C CA . ALA A 1 83 ? 3.117 -15.156 -14.305 1 98.56 83 ALA A CA 1
ATOM 654 C C . ALA A 1 83 ? 4.016 -14.289 -13.43 1 98.56 83 ALA A C 1
ATOM 656 O O . ALA A 1 83 ? 4.145 -14.539 -12.227 1 98.56 83 ALA A O 1
ATOM 657 N N . THR A 1 84 ? 4.645 -13.266 -14.039 1 98.12 84 THR A N 1
ATOM 658 C CA . THR A 1 84 ? 5.602 -12.461 -13.273 1 98.12 84 THR A CA 1
ATOM 659 C C . THR A 1 84 ? 5.34 -10.969 -13.484 1 98.12 84 THR A C 1
ATOM 661 O O . THR A 1 84 ? 4.902 -10.555 -14.555 1 98.12 84 THR A O 1
ATOM 664 N N . SER A 1 85 ? 5.562 -10.273 -12.461 1 97.44 85 SER A N 1
ATOM 665 C CA . SER A 1 85 ? 5.543 -8.812 -12.523 1 97.44 85 SER A CA 1
ATOM 666 C C . SER A 1 85 ? 6.801 -8.219 -11.906 1 97.44 85 SER A C 1
ATOM 668 O O . SER A 1 85 ? 7.219 -8.625 -10.82 1 97.44 85 SER A O 1
ATOM 670 N N . LYS A 1 86 ? 7.383 -7.227 -12.547 1 95.12 86 LYS A N 1
ATOM 671 C CA . LYS A 1 86 ? 8.578 -6.559 -12.055 1 95.12 86 LYS A CA 1
ATOM 672 C C . LYS A 1 86 ? 8.227 -5.34 -11.211 1 95.12 86 LYS A C 1
ATOM 674 O O . LYS A 1 86 ? 9.047 -4.852 -10.43 1 95.12 86 LYS A O 1
ATOM 679 N N . GLU A 1 87 ? 7.008 -4.926 -11.359 1 92.19 87 GLU A N 1
ATOM 680 C CA . GLU A 1 87 ? 6.707 -3.615 -10.789 1 92.19 87 GLU A CA 1
ATOM 681 C C . GLU A 1 87 ? 5.543 -3.697 -9.805 1 92.19 87 GLU A C 1
ATOM 683 O O . GLU A 1 87 ? 5.434 -2.871 -8.891 1 92.19 87 GLU A O 1
ATOM 688 N N . ASP A 1 88 ? 4.672 -4.68 -9.945 1 93.81 88 ASP A N 1
ATOM 689 C CA . ASP A 1 88 ? 3.451 -4.766 -9.148 1 93.81 88 ASP A CA 1
ATOM 690 C C . ASP A 1 88 ? 3.357 -6.105 -8.422 1 93.81 88 ASP A C 1
ATOM 692 O O . ASP A 1 88 ? 3.105 -7.137 -9.047 1 93.81 88 ASP A O 1
ATOM 696 N N . VAL A 1 89 ? 3.455 -5.992 -7.164 1 95 89 VAL A N 1
ATOM 697 C CA . VAL A 1 89 ? 3.516 -7.211 -6.363 1 95 89 VAL A CA 1
ATOM 698 C C . VAL A 1 89 ? 2.137 -7.871 -6.316 1 95 89 VAL A C 1
ATOM 700 O O . VAL A 1 89 ? 2.029 -9.086 -6.145 1 95 89 VAL A O 1
ATOM 703 N N . ILE A 1 90 ? 1.023 -7.152 -6.598 1 95.81 90 ILE A N 1
ATOM 704 C CA . ILE A 1 90 ? -0.335 -7.637 -6.375 1 95.81 90 ILE A CA 1
ATOM 705 C C . ILE A 1 90 ? -0.926 -8.133 -7.691 1 95.81 90 ILE A C 1
ATOM 707 O O . ILE A 1 90 ? -1.713 -9.086 -7.707 1 95.81 90 ILE A O 1
ATOM 711 N N . ALA A 1 91 ? -0.505 -7.57 -8.812 1 96.56 91 ALA A N 1
ATOM 712 C CA . ALA A 1 91 ? -1.188 -7.691 -10.094 1 96.56 91 ALA A CA 1
ATOM 713 C C . ALA A 1 91 ? -1.282 -9.156 -10.531 1 96.56 91 ALA A C 1
ATOM 715 O O . ALA A 1 91 ? -2.357 -9.625 -10.906 1 96.56 91 ALA A O 1
ATOM 716 N N . PRO A 1 92 ? -0.189 -9.906 -10.477 1 98.06 92 PRO A N 1
ATOM 717 C CA . PRO A 1 92 ? -0.306 -11.289 -10.93 1 98.06 92 PRO A CA 1
ATOM 718 C C . PRO A 1 92 ? -1.311 -12.094 -10.109 1 98.06 92 PRO A C 1
ATOM 720 O O . PRO A 1 92 ? -2.137 -12.82 -10.68 1 98.06 92 PRO A O 1
ATOM 723 N N . ALA A 1 93 ? -1.206 -11.93 -8.836 1 97.88 93 ALA A N 1
ATOM 724 C CA . ALA A 1 93 ? -2.115 -12.664 -7.961 1 97.88 93 ALA A CA 1
ATOM 725 C C . ALA A 1 93 ? -3.564 -12.25 -8.203 1 97.88 93 ALA A C 1
ATOM 727 O O . ALA A 1 93 ? -4.453 -13.102 -8.281 1 97.88 93 ALA A O 1
ATOM 728 N N . LYS A 1 94 ? -3.768 -11.016 -8.344 1 97.56 94 LYS A N 1
ATOM 729 C CA . LYS A 1 94 ? -5.117 -10.477 -8.5 1 97.56 94 LYS A CA 1
ATOM 730 C C . LYS A 1 94 ? -5.75 -10.969 -9.797 1 97.56 94 LYS A C 1
ATOM 732 O O . LYS A 1 94 ? -6.867 -11.492 -9.789 1 97.56 94 LYS A O 1
ATOM 737 N N . VAL A 1 95 ? -5.098 -10.797 -10.891 1 98.31 95 VAL A N 1
ATOM 738 C CA . VAL A 1 95 ? -5.637 -11.18 -12.195 1 98.31 95 VAL A CA 1
ATOM 739 C C . VAL A 1 95 ? -5.902 -12.68 -12.219 1 98.31 95 VAL A C 1
ATOM 741 O O . VAL A 1 95 ? -6.98 -13.117 -12.617 1 98.31 95 VAL A O 1
ATOM 744 N N . LEU A 1 96 ? -4.926 -13.453 -11.758 1 98.56 96 LEU A N 1
ATOM 745 C CA . LEU A 1 96 ? -5.035 -14.906 -11.82 1 98.56 96 LEU A CA 1
ATOM 746 C C . LEU A 1 96 ? -6.121 -15.414 -10.875 1 98.56 96 LEU A C 1
ATOM 748 O O . LEU A 1 96 ? -6.898 -16.297 -11.227 1 98.56 96 LEU A O 1
ATOM 752 N N . ASN A 1 97 ? -6.145 -14.852 -9.719 1 97.88 97 ASN A N 1
ATOM 753 C CA . ASN A 1 97 ? -7.164 -15.258 -8.758 1 97.88 97 ASN A CA 1
ATOM 754 C C . ASN A 1 97 ? -8.57 -14.938 -9.258 1 97.88 97 ASN A C 1
ATOM 756 O O . ASN A 1 97 ? -9.469 -15.773 -9.164 1 97.88 97 ASN A O 1
ATOM 760 N N . ASN A 1 98 ? -8.766 -13.773 -9.766 1 97.19 98 ASN A N 1
ATOM 761 C CA . ASN A 1 98 ? -10.07 -13.391 -10.305 1 97.19 98 ASN A CA 1
ATOM 762 C C . ASN A 1 98 ? -10.461 -14.258 -11.492 1 97.19 98 ASN A C 1
ATOM 764 O O . ASN A 1 98 ? -11.625 -14.641 -11.633 1 97.19 98 ASN A O 1
ATOM 768 N N . PHE A 1 99 ? -9.508 -14.547 -12.375 1 98.38 99 PHE A N 1
ATOM 769 C CA . PHE A 1 99 ? -9.789 -15.383 -13.531 1 98.38 99 PHE A CA 1
ATOM 770 C C . PHE A 1 99 ? -10.141 -16.797 -13.102 1 98.38 99 PHE A C 1
ATOM 772 O O . PHE A 1 99 ? -11.039 -17.422 -13.672 1 98.38 99 PHE A O 1
ATOM 779 N N . ALA A 1 100 ? -9.445 -17.281 -12.102 1 97.12 100 ALA A N 1
ATOM 780 C CA . ALA A 1 100 ? -9.648 -18.641 -11.617 1 97.12 100 ALA A CA 1
ATOM 781 C C . ALA A 1 100 ? -11.031 -18.812 -11 1 97.12 100 ALA A C 1
ATOM 783 O O . ALA A 1 100 ? -11.586 -19.906 -10.992 1 97.12 100 ALA A O 1
ATOM 784 N N . LYS A 1 101 ? -11.547 -17.734 -10.461 1 95.06 101 LYS A N 1
ATOM 785 C CA . LYS A 1 101 ? -12.891 -17.781 -9.883 1 95.06 101 LYS A CA 1
ATOM 786 C C . LYS A 1 101 ? -13.93 -18.156 -10.938 1 95.06 101 LYS A C 1
ATOM 788 O O . LYS A 1 101 ? -14.906 -18.844 -10.641 1 95.06 101 LYS A O 1
ATOM 793 N N . ASP A 1 102 ? -13.703 -17.75 -12.148 1 95.19 102 ASP A N 1
ATOM 794 C CA . ASP A 1 102 ? -14.648 -17.969 -13.234 1 95.19 102 ASP A CA 1
ATOM 795 C C . ASP A 1 102 ? -14.203 -19.141 -14.117 1 95.19 102 ASP A C 1
ATOM 797 O O . ASP A 1 102 ? -14.938 -19.562 -15.016 1 95.19 102 ASP A O 1
ATOM 801 N N . HIS A 1 103 ? -13.023 -19.547 -13.914 1 96.5 103 HIS A N 1
ATOM 802 C CA . HIS A 1 103 ? -12.461 -20.641 -14.695 1 96.5 103 HIS A CA 1
ATOM 803 C C . HIS A 1 103 ? -11.781 -21.672 -13.797 1 96.5 103 HIS A C 1
ATOM 805 O O . HIS A 1 103 ? -10.562 -21.625 -13.609 1 96.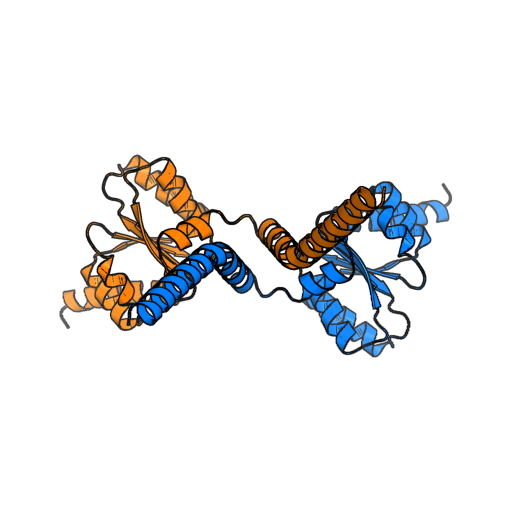5 103 HIS A O 1
ATOM 811 N N . ASN A 1 104 ? -12.469 -22.672 -13.438 1 93.5 104 ASN A N 1
ATOM 812 C CA . ASN A 1 104 ? -12.016 -23.656 -12.453 1 93.5 104 ASN A CA 1
ATOM 813 C C . ASN A 1 104 ? -10.836 -24.469 -12.977 1 93.5 104 ASN A C 1
ATOM 815 O O . ASN A 1 104 ? -10.125 -25.109 -12.203 1 93.5 104 ASN A O 1
ATOM 819 N N . ALA A 1 105 ? -10.672 -24.484 -14.258 1 94.94 105 ALA A N 1
ATOM 820 C CA . ALA A 1 105 ? -9.57 -25.234 -14.859 1 94.94 105 ALA A CA 1
ATOM 821 C C . ALA A 1 105 ? -8.227 -24.578 -14.539 1 94.94 105 ALA A C 1
ATOM 823 O O . ALA A 1 105 ? -7.184 -25.234 -14.594 1 94.94 105 ALA A O 1
ATOM 824 N N . LEU A 1 106 ? -8.289 -23.312 -14.273 1 97.12 106 LEU A N 1
ATOM 825 C CA . LEU A 1 106 ? -7.078 -22.609 -13.867 1 97.12 106 LEU A CA 1
ATOM 826 C C . LEU A 1 106 ? -6.816 -22.812 -12.375 1 97.12 106 LEU A C 1
ATOM 828 O O . LEU A 1 106 ? -7.656 -22.469 -11.539 1 97.12 106 LEU A O 1
ATOM 832 N N . GLU A 1 107 ? -5.676 -23.328 -12.062 1 96.81 107 GLU A N 1
ATOM 833 C CA . GLU A 1 107 ? -5.352 -23.594 -10.664 1 96.81 107 GLU A CA 1
ATOM 834 C C . GLU A 1 107 ? -4.047 -22.922 -10.258 1 96.81 107 GLU A C 1
ATOM 836 O O . GLU A 1 107 ? -2.998 -23.172 -10.859 1 96.81 107 GLU A O 1
ATOM 841 N N . ILE A 1 108 ? -4.102 -22.094 -9.273 1 97.69 108 ILE A N 1
ATOM 842 C CA . ILE A 1 108 ? -2.898 -21.484 -8.719 1 97.69 108 ILE A CA 1
ATOM 843 C C . ILE A 1 108 ? -2.18 -22.484 -7.816 1 97.69 108 ILE A C 1
ATOM 845 O O . ILE A 1 108 ? -2.777 -23.031 -6.891 1 97.69 108 ILE A O 1
ATOM 849 N N . LYS A 1 109 ? -0.957 -22.703 -8.078 1 97.19 109 LYS A N 1
ATOM 850 C CA . LYS A 1 109 ? -0.197 -23.703 -7.332 1 97.19 109 LYS A CA 1
ATOM 851 C C . LYS A 1 109 ? 0.593 -23.062 -6.195 1 97.19 109 LYS A C 1
ATOM 853 O O . LYS A 1 109 ? 0.604 -23.578 -5.074 1 97.19 109 LYS A O 1
ATOM 858 N N . THR A 1 110 ? 1.313 -22.047 -6.496 1 97.5 110 THR A N 1
ATOM 859 C CA . THR A 1 110 ? 2.182 -21.359 -5.551 1 97.5 110 THR A CA 1
ATOM 860 C C . THR A 1 110 ? 2.684 -20.047 -6.145 1 97.5 110 THR A C 1
ATOM 862 O O . THR A 1 110 ? 2.174 -19.578 -7.168 1 97.5 110 THR A O 1
ATOM 865 N N . GLY A 1 111 ? 3.57 -19.375 -5.406 1 97.19 111 GLY A N 1
ATOM 866 C CA . GLY A 1 111 ? 4.156 -18.141 -5.887 1 97.19 111 GLY A CA 1
ATOM 867 C C . GLY A 1 111 ? 5.383 -17.719 -5.105 1 97.19 111 GLY A C 1
ATOM 868 O O . GLY A 1 111 ? 5.793 -18.406 -4.164 1 97.19 111 GLY A O 1
ATOM 869 N N . ILE A 1 112 ? 5.996 -16.766 -5.645 1 96.56 112 ILE A N 1
ATOM 870 C CA . ILE A 1 112 ? 7.129 -16.109 -5.004 1 96.56 112 ILE A CA 1
ATOM 871 C C . ILE A 1 112 ? 6.816 -14.633 -4.805 1 96.56 112 ILE A C 1
ATOM 873 O O . ILE A 1 112 ? 6.457 -13.93 -5.754 1 96.56 112 ILE A O 1
ATOM 877 N N . ILE A 1 113 ? 6.879 -14.227 -3.619 1 92.38 113 ILE A N 1
ATOM 878 C CA . ILE A 1 113 ? 6.707 -12.82 -3.277 1 92.38 113 ILE A CA 1
ATOM 879 C C . ILE A 1 113 ? 7.93 -12.328 -2.506 1 92.38 113 ILE A C 1
ATOM 881 O O . ILE A 1 113 ? 8.281 -12.883 -1.463 1 92.38 113 ILE A O 1
ATOM 885 N N . GLU A 1 114 ? 8.516 -11.32 -3.027 1 84.5 114 GLU A N 1
ATOM 886 C CA . GLU A 1 114 ? 9.719 -10.758 -2.408 1 84.5 114 GLU A CA 1
ATOM 887 C C . GLU A 1 114 ? 10.758 -11.844 -2.139 1 84.5 114 GLU A C 1
ATOM 889 O O . GLU A 1 114 ? 11.305 -11.93 -1.037 1 84.5 114 GLU A O 1
ATOM 894 N N . GLY A 1 115 ? 10.859 -12.766 -3.018 1 87.94 115 GLY A N 1
ATOM 895 C CA . GLY A 1 115 ? 11.93 -13.75 -3.008 1 87.94 115 GLY A CA 1
ATOM 896 C C . GLY A 1 115 ? 11.609 -14.969 -2.158 1 87.94 115 GLY A C 1
ATOM 897 O O . GLY A 1 115 ? 12.461 -15.836 -1.977 1 87.94 115 GLY A O 1
ATOM 898 N N . ARG A 1 116 ? 10.484 -15.062 -1.656 1 90.75 116 ARG A N 1
ATOM 899 C CA . ARG A 1 116 ? 10.102 -16.203 -0.839 1 90.75 116 ARG A CA 1
ATOM 900 C C . ARG A 1 116 ? 8.914 -16.938 -1.451 1 90.75 116 ARG A C 1
ATOM 902 O O . ARG A 1 116 ? 7.988 -16.312 -1.974 1 90.75 116 ARG A O 1
ATOM 909 N N . VAL A 1 117 ? 9.008 -18.234 -1.328 1 95.44 117 VAL A N 1
ATOM 910 C CA . VAL A 1 117 ? 7.883 -19.047 -1.778 1 95.44 117 VAL A CA 1
ATOM 911 C C . VAL A 1 117 ? 6.711 -18.891 -0.812 1 95.44 117 VAL A C 1
ATOM 913 O O . VAL A 1 117 ? 6.895 -18.906 0.406 1 95.44 117 VAL A O 1
ATOM 916 N N . VAL A 1 118 ? 5.535 -18.672 -1.353 1 94.31 118 VAL A N 1
ATOM 917 C CA . VAL A 1 118 ? 4.383 -18.375 -0.504 1 94.31 118 VAL A CA 1
ATOM 918 C C . VAL A 1 118 ? 3.295 -19.422 -0.736 1 94.31 118 VAL A C 1
ATOM 920 O O . VAL A 1 118 ? 3.303 -20.125 -1.75 1 94.31 118 VAL A O 1
ATOM 923 N N . SER A 1 119 ? 2.375 -19.469 0.217 1 93.38 119 SER A N 1
ATOM 924 C CA . SER A 1 119 ? 1.282 -20.438 0.164 1 93.38 119 SER A CA 1
ATOM 925 C C . SER A 1 119 ? 0.13 -19.922 -0.693 1 93.38 119 SER A C 1
ATOM 927 O O . SER A 1 119 ? 0.095 -18.75 -1.052 1 93.38 119 SER A O 1
ATOM 929 N N . LEU A 1 120 ? -0.801 -20.844 -0.956 1 94.88 120 LEU A N 1
ATOM 930 C CA . LEU A 1 120 ? -2.01 -20.484 -1.688 1 94.88 120 LEU A CA 1
ATOM 931 C C . LEU A 1 120 ? -2.84 -19.484 -0.902 1 94.88 120 LEU A C 1
ATOM 933 O O . LEU A 1 120 ? -3.445 -18.578 -1.485 1 94.88 120 LEU A O 1
ATOM 937 N N . GLU A 1 121 ? -2.84 -19.672 0.366 1 93.38 121 GLU A N 1
ATOM 938 C CA . GLU A 1 121 ? -3.576 -18.75 1.229 1 93.38 121 GLU A CA 1
ATOM 939 C C . GLU A 1 121 ? -3.014 -17.344 1.138 1 93.38 121 GLU A C 1
ATOM 941 O O . GLU A 1 121 ? -3.768 -16.375 1.032 1 93.38 121 GLU A O 1
ATOM 946 N N . GLU A 1 122 ? -1.753 -17.203 1.159 1 93.81 122 GLU A N 1
ATOM 947 C CA . GLU A 1 122 ? -1.101 -15.898 1.041 1 93.81 122 GLU A CA 1
ATOM 948 C C . GLU A 1 122 ? -1.395 -15.25 -0.311 1 93.81 122 GLU A C 1
ATOM 950 O O . GLU A 1 122 ? -1.593 -14.039 -0.396 1 93.81 122 GLU A O 1
ATOM 955 N N . ILE A 1 123 ? -1.424 -16.062 -1.342 1 96.44 123 ILE A N 1
ATOM 956 C CA . ILE A 1 123 ? -1.696 -15.562 -2.684 1 96.44 123 ILE A CA 1
ATOM 957 C C . ILE A 1 123 ? -3.127 -15.031 -2.756 1 96.44 123 ILE A C 1
ATOM 959 O O . ILE A 1 123 ? -3.375 -13.969 -3.326 1 96.44 123 ILE A O 1
ATOM 963 N N . THR A 1 124 ? -4.023 -15.766 -2.184 1 95.62 124 THR A N 1
ATOM 964 C CA . THR A 1 124 ? -5.422 -15.352 -2.176 1 95.62 124 THR A CA 1
ATOM 965 C C . THR A 1 124 ? -5.598 -14.055 -1.396 1 95.62 124 THR A C 1
ATOM 967 O O . THR A 1 124 ? -6.363 -13.18 -1.805 1 95.62 124 THR A O 1
ATOM 970 N N . GLN A 1 125 ? -4.91 -13.938 -0.294 1 94.75 125 GLN A N 1
ATOM 971 C CA . GLN A 1 125 ? -4.945 -12.703 0.486 1 94.75 125 GLN A CA 1
ATOM 972 C C . GLN A 1 125 ? -4.352 -11.539 -0.301 1 94.75 125 GLN A C 1
ATOM 974 O O . GLN A 1 125 ? -4.891 -10.43 -0.279 1 94.75 125 GLN A O 1
ATOM 979 N N . LEU A 1 126 ? -3.279 -11.82 -0.923 1 95.62 126 LEU A N 1
ATOM 980 C CA . LEU A 1 126 ? -2.639 -10.805 -1.756 1 95.62 126 LEU A CA 1
ATOM 981 C C . LEU A 1 126 ? -3.594 -10.305 -2.834 1 95.62 126 LEU A C 1
ATOM 983 O O . LEU A 1 126 ? -3.67 -9.102 -3.09 1 95.62 126 LEU A O 1
ATOM 987 N N . ALA A 1 127 ? -4.289 -11.203 -3.422 1 96.5 127 ALA A N 1
ATOM 988 C CA . ALA A 1 127 ? -5.227 -10.891 -4.496 1 96.5 127 ALA A CA 1
ATOM 989 C C . ALA A 1 127 ? -6.398 -10.055 -3.979 1 96.5 127 ALA A C 1
ATOM 991 O O . ALA A 1 127 ? -7.051 -9.344 -4.746 1 96.5 127 ALA A O 1
ATOM 992 N N . SER A 1 128 ? -6.676 -10.141 -2.709 1 95.25 128 SER A N 1
ATOM 993 C CA . SER A 1 128 ? -7.848 -9.492 -2.131 1 95.25 128 SER A CA 1
ATOM 994 C C . SER A 1 128 ? -7.516 -8.086 -1.643 1 95.25 128 SER A C 1
ATOM 996 O O . SER A 1 128 ? -8.406 -7.352 -1.206 1 95.25 128 SER A O 1
ATOM 998 N N . LEU A 1 129 ? -6.27 -7.809 -1.714 1 95.31 129 LEU A N 1
ATOM 999 C CA . LEU A 1 129 ? -5.879 -6.492 -1.219 1 95.31 129 LEU A CA 1
ATOM 1000 C C . LEU A 1 129 ? -6.453 -5.387 -2.1 1 95.31 129 LEU A C 1
ATOM 1002 O O . LEU A 1 129 ? -6.512 -5.531 -3.324 1 95.31 129 LEU A O 1
ATOM 1006 N N . PRO A 1 130 ? -6.898 -4.289 -1.478 1 92.12 130 PRO A N 1
ATOM 1007 C CA . PRO A 1 130 ? -7.406 -3.148 -2.24 1 92.12 130 PRO A CA 1
ATOM 1008 C C . PRO A 1 130 ? -6.301 -2.357 -2.932 1 92.12 130 PRO A C 1
ATOM 1010 O O . PRO A 1 130 ? -5.152 -2.812 -2.988 1 92.12 130 PRO A O 1
ATOM 1013 N N . SER A 1 131 ? -6.719 -1.176 -3.527 1 89.12 131 SER A N 1
ATOM 1014 C CA . SER A 1 131 ? -5.773 -0.258 -4.156 1 89.12 131 SER A CA 1
ATOM 1015 C C . SER A 1 131 ? -4.816 0.339 -3.127 1 89.12 131 SER A C 1
ATOM 1017 O O . SER A 1 131 ? -4.961 0.099 -1.926 1 89.12 131 SER A O 1
ATOM 1019 N N . TYR A 1 132 ? -3.83 1.04 -3.576 1 89.69 132 TYR A N 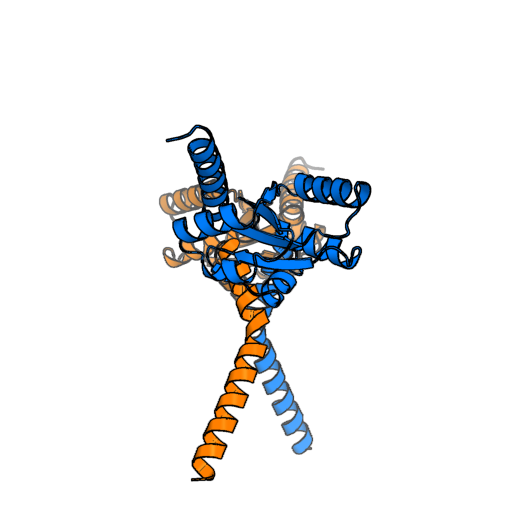1
ATOM 1020 C CA . TYR A 1 132 ? -2.834 1.663 -2.713 1 89.69 132 TYR A CA 1
ATOM 1021 C C . TYR A 1 132 ? -3.5 2.48 -1.612 1 89.69 132 TYR A C 1
ATOM 1023 O O . TYR A 1 132 ? -3.219 2.287 -0.428 1 89.69 132 TYR A O 1
ATOM 1031 N N . ASP A 1 133 ? -4.434 3.377 -1.979 1 86.81 133 ASP A N 1
ATOM 1032 C CA . ASP A 1 133 ? -5.121 4.211 -0.998 1 86.81 133 ASP A CA 1
ATOM 1033 C C . ASP A 1 133 ? -5.926 3.359 -0.018 1 86.81 133 ASP A C 1
ATOM 1035 O O . ASP A 1 133 ? -5.965 3.654 1.179 1 86.81 133 ASP A O 1
ATOM 1039 N N . GLY A 1 134 ? -6.496 2.303 -0.597 1 90.62 134 GLY A N 1
ATOM 1040 C CA . GLY A 1 134 ? -7.223 1.379 0.258 1 90.62 134 GLY A CA 1
ATOM 1041 C C . GLY A 1 134 ? -6.34 0.694 1.283 1 90.62 134 GLY A C 1
ATOM 1042 O O . GLY A 1 134 ? -6.738 0.513 2.436 1 90.62 134 GLY A O 1
ATOM 1043 N N . MET A 1 135 ? -5.168 0.273 0.863 1 94.19 135 MET A N 1
ATOM 1044 C CA . MET A 1 135 ? -4.238 -0.395 1.77 1 94.19 135 MET A CA 1
ATOM 1045 C C . MET A 1 135 ? -3.777 0.553 2.871 1 94.19 135 MET A C 1
ATOM 1047 O O . MET A 1 135 ? -3.672 0.156 4.035 1 94.19 135 MET A O 1
ATOM 1051 N N . VAL A 1 136 ? -3.49 1.815 2.521 1 92.75 136 VAL A N 1
ATOM 1052 C CA . VAL A 1 136 ? -3.092 2.814 3.51 1 92.75 136 VAL A CA 1
ATOM 1053 C C . VAL A 1 136 ? -4.195 2.979 4.551 1 92.75 136 VAL A C 1
ATOM 1055 O O . VAL A 1 136 ? -3.93 2.943 5.758 1 92.75 136 VAL A O 1
ATOM 1058 N N . SER A 1 137 ? -5.441 3.102 4.105 1 90.75 137 SER A N 1
ATOM 1059 C CA . SER A 1 137 ? -6.586 3.24 5 1 90.75 137 SER A CA 1
ATOM 1060 C C . SER A 1 137 ? -6.723 2.029 5.918 1 90.75 137 SER A C 1
ATOM 1062 O O . SER A 1 137 ? -6.938 2.18 7.121 1 90.75 137 SER A O 1
ATOM 1064 N N . MET A 1 138 ? -6.555 0.855 5.316 1 92 138 MET A N 1
ATOM 1065 C CA . MET A 1 138 ? -6.652 -0.378 6.094 1 92 138 MET A CA 1
ATOM 1066 C C . MET A 1 138 ? -5.578 -0.428 7.172 1 92 138 MET A C 1
ATOM 1068 O O . MET A 1 138 ? -5.855 -0.799 8.312 1 92 138 MET A O 1
ATOM 1072 N N . LEU A 1 139 ? -4.375 -0.066 6.797 1 93.94 139 LEU A N 1
ATOM 1073 C CA . LEU A 1 139 ? -3.275 -0.088 7.754 1 93.94 139 LEU A CA 1
ATOM 1074 C C . LEU A 1 139 ? -3.502 0.933 8.867 1 93.94 139 LEU A C 1
ATOM 1076 O O . LEU A 1 139 ? -3.271 0.638 10.039 1 93.94 139 LEU A O 1
ATOM 1080 N N . LEU A 1 140 ? -3.949 2.141 8.516 1 90.88 140 LEU A N 1
ATOM 1081 C CA . LEU A 1 140 ? -4.262 3.139 9.531 1 90.88 140 LEU A CA 1
ATOM 1082 C C . LEU A 1 140 ? -5.34 2.625 10.484 1 90.88 140 LEU A C 1
ATOM 1084 O O . LEU A 1 140 ? -5.254 2.842 11.695 1 90.88 140 LEU A O 1
ATOM 1088 N N . SER A 1 141 ? -6.32 1.9 9.961 1 91.19 141 SER A N 1
ATOM 1089 C CA . SER A 1 141 ? -7.387 1.335 10.789 1 91.19 141 SER A CA 1
ATOM 1090 C C . SER A 1 141 ? -6.844 0.28 11.742 1 91.19 141 SER A C 1
ATOM 1092 O O . SER A 1 141 ? -7.234 0.238 12.914 1 91.19 141 SER A O 1
ATOM 1094 N N . VAL A 1 142 ? -5.957 -0.49 11.211 1 91.06 142 VAL A N 1
ATOM 1095 C CA . VAL A 1 142 ? -5.355 -1.553 12.008 1 91.06 142 VAL A CA 1
ATOM 1096 C C . VAL A 1 142 ? -4.512 -0.945 13.133 1 91.06 142 VAL A C 1
ATOM 1098 O O . VAL A 1 142 ? -4.52 -1.438 14.258 1 91.06 142 VAL A O 1
ATOM 1101 N N . LEU A 1 143 ? -3.846 0.102 12.812 1 90.81 143 LEU A N 1
ATOM 1102 C CA . LEU A 1 143 ? -2.965 0.736 13.789 1 90.81 143 LEU A CA 1
ATOM 1103 C C . LEU A 1 143 ? -3.773 1.415 14.891 1 90.81 143 LEU A C 1
ATOM 1105 O O . LEU A 1 143 ? -3.316 1.51 16.031 1 90.81 143 LEU A O 1
ATOM 1109 N N . GLN A 1 144 ? -4.98 1.806 14.594 1 89.75 144 GLN A N 1
ATOM 1110 C CA . GLN A 1 144 ? -5.82 2.514 15.555 1 89.75 144 GLN A CA 1
ATOM 1111 C C . GLN A 1 144 ? -6.711 1.546 16.328 1 89.75 144 GLN A C 1
ATOM 1113 O O . GLN A 1 144 ? -7.367 1.936 17.297 1 89.75 144 GLN A O 1
ATOM 1118 N N . ALA A 1 145 ? -6.809 0.315 15.891 1 88.81 145 ALA A N 1
ATOM 1119 C CA . ALA A 1 145 ? -7.738 -0.666 16.453 1 88.81 145 ALA A CA 1
ATOM 1120 C C . ALA A 1 145 ? -7.508 -0.849 17.953 1 88.81 145 ALA A C 1
ATOM 1122 O O . ALA A 1 145 ? -8.461 -0.848 18.734 1 88.81 145 ALA A O 1
ATOM 1123 N N . PRO A 1 146 ? -6.273 -0.995 18.344 1 87.62 146 PRO A N 1
ATOM 1124 C CA . PRO A 1 146 ? -6.066 -1.177 19.781 1 87.62 146 PRO A CA 1
ATOM 1125 C C . PRO A 1 146 ? -6.605 -0.011 20.609 1 87.62 146 PRO A C 1
ATOM 1127 O O . PRO A 1 146 ? -7.168 -0.222 21.688 1 87.62 146 PRO A O 1
ATOM 1130 N N . ILE A 1 147 ? -6.367 1.141 20.172 1 83.88 147 ILE A N 1
ATOM 1131 C CA . ILE A 1 147 ? -6.848 2.328 20.875 1 83.88 147 ILE A CA 1
ATOM 1132 C C . ILE A 1 147 ? -8.375 2.318 20.922 1 83.88 147 ILE A C 1
ATOM 1134 O O . ILE A 1 147 ? -8.977 2.598 21.953 1 83.88 147 ILE A O 1
ATOM 1138 N N . ARG A 1 148 ? -8.906 1.948 19.812 1 85.75 148 ARG A N 1
ATOM 1139 C CA . ARG A 1 148 ? -10.359 1.878 19.719 1 85.75 148 ARG A CA 1
ATOM 1140 C C . ARG A 1 148 ? -10.914 0.797 20.641 1 85.75 148 ARG A C 1
ATOM 1142 O O . ARG A 1 148 ? -11.93 1.007 21.312 1 85.75 148 ARG A O 1
ATOM 1149 N N . ASN A 1 149 ? -10.273 -0.281 20.656 1 88.38 149 ASN A N 1
ATOM 1150 C CA . ASN A 1 149 ? -10.703 -1.393 21.5 1 88.38 149 ASN A CA 1
ATOM 1151 C C . ASN A 1 149 ? -10.594 -1.05 22.984 1 88.38 149 ASN A C 1
ATOM 1153 O O . ASN A 1 149 ? -11.453 -1.428 23.766 1 88.38 149 ASN A O 1
ATOM 1157 N N . LEU A 1 150 ? -9.555 -0.356 23.312 1 87.75 150 LEU A N 1
ATOM 1158 C CA . LEU A 1 150 ? -9.391 0.084 24.703 1 87.75 150 LEU A CA 1
ATOM 1159 C C . LEU A 1 150 ? -10.5 1.058 25.094 1 87.75 150 LEU A C 1
ATOM 1161 O O . LEU A 1 150 ? -11.047 0.973 26.188 1 87.75 150 LEU A O 1
ATOM 1165 N N . ALA A 1 151 ? -10.742 1.919 24.234 1 88.12 151 ALA A N 1
ATOM 1166 C CA . ALA A 1 151 ? -11.805 2.889 24.484 1 88.12 151 ALA A CA 1
ATOM 1167 C C . ALA A 1 151 ? -13.148 2.195 24.672 1 88.12 151 ALA A C 1
ATOM 1169 O O . ALA A 1 151 ? -13.922 2.551 25.562 1 88.12 151 ALA A O 1
ATOM 1170 N N . LEU A 1 152 ? -13.336 1.178 23.906 1 88.88 152 LEU A N 1
ATOM 1171 C CA . LEU A 1 152 ? -14.578 0.418 23.984 1 88.88 152 LEU A CA 1
ATOM 1172 C C . LEU A 1 152 ? -14.648 -0.385 25.281 1 88.88 152 LEU A C 1
ATOM 1174 O O . LEU A 1 152 ? -15.719 -0.474 25.891 1 88.88 152 LEU A O 1
ATOM 1178 N N . ALA A 1 153 ? -13.57 -0.886 25.641 1 88.44 153 ALA A N 1
ATOM 1179 C CA . ALA A 1 153 ? -13.508 -1.647 26.891 1 88.44 153 ALA A CA 1
ATOM 1180 C C . ALA A 1 153 ? -13.742 -0.743 28.094 1 88.44 153 ALA A C 1
ATOM 1182 O O . ALA A 1 153 ? -14.469 -1.108 29.016 1 88.44 153 ALA A O 1
ATOM 1183 N N . THR A 1 154 ? -13.164 0.396 28.047 1 90.25 154 THR A N 1
ATOM 1184 C CA . THR A 1 154 ? -13.32 1.344 29.156 1 90.25 154 THR A CA 1
ATOM 1185 C C . THR A 1 154 ? -14.766 1.839 29.234 1 90.25 154 THR A C 1
ATOM 1187 O O . THR A 1 154 ? -15.312 1.988 30.328 1 90.25 154 THR A O 1
ATOM 1190 N N . LYS A 1 155 ? -15.273 2.021 28.094 1 89.94 155 LYS A N 1
ATOM 1191 C CA . LYS A 1 155 ? -16.672 2.455 28.062 1 89.94 155 LYS A CA 1
ATOM 1192 C C . LYS A 1 155 ? -17.594 1.372 28.609 1 89.94 155 LYS A C 1
ATOM 1194 O O . LYS A 1 155 ? -18.547 1.668 29.344 1 89.94 155 LYS A O 1
ATOM 1199 N N . ALA A 1 156 ? -17.297 0.154 28.25 1 88.62 156 ALA A N 1
ATOM 1200 C CA . ALA A 1 156 ? -18.094 -0.979 28.703 1 88.62 156 ALA A CA 1
ATOM 1201 C C . ALA A 1 156 ? -17.984 -1.14 30.219 1 88.62 156 ALA A C 1
ATOM 1203 O O . ALA A 1 156 ? -18.984 -1.421 30.891 1 88.62 156 ALA A O 1
ATOM 1204 N N . VAL A 1 157 ? -16.859 -0.948 30.734 1 88.06 157 VAL A N 1
ATOM 1205 C CA . VAL A 1 157 ? -16.641 -1.051 32.156 1 88.06 157 VAL A CA 1
ATOM 1206 C C . VAL A 1 157 ? -17.344 0.098 32.875 1 88.06 157 VAL A C 1
ATOM 1208 O O . VAL A 1 157 ? -17.953 -0.1 33.938 1 88.06 157 VAL A O 1
ATOM 1211 N N . ALA A 1 158 ? -17.266 1.213 32.281 1 89.56 158 ALA A N 1
ATOM 1212 C CA . ALA A 1 158 ? -17.922 2.381 32.875 1 89.56 158 ALA A CA 1
ATOM 1213 C C . ALA A 1 158 ? -19.438 2.213 32.906 1 89.56 158 ALA A C 1
ATOM 1215 O O . ALA A 1 158 ? -20.094 2.547 33.875 1 89.56 158 ALA A O 1
ATOM 1216 N N . GLU A 1 159 ? -19.953 1.635 31.844 1 89.88 159 GLU A N 1
ATOM 1217 C CA . GLU A 1 159 ? -21.391 1.411 31.766 1 89.88 159 GLU A CA 1
ATOM 1218 C C . GLU A 1 159 ? -21.844 0.325 32.75 1 89.88 159 GLU A C 1
ATOM 1220 O O . GLU A 1 159 ? -22.922 0.417 33.344 1 89.88 159 GLU A O 1
ATOM 1225 N N . GLN A 1 160 ? -21.031 -0.649 32.844 1 87.38 160 GLN A N 1
ATOM 1226 C CA . GLN A 1 160 ? -21.344 -1.725 33.781 1 87.38 160 GLN A CA 1
ATOM 1227 C C . GLN A 1 160 ? -21.312 -1.226 35.219 1 87.38 160 GLN A C 1
ATOM 1229 O O . GLN A 1 160 ? -22.156 -1.599 36.031 1 87.38 160 GLN A O 1
ATOM 1234 N N . LYS A 1 161 ? -20.375 -0.428 35.5 1 86.56 161 LYS A N 1
ATOM 1235 C CA . LYS A 1 161 ? -20.281 0.123 36.875 1 86.56 161 LYS A CA 1
ATOM 1236 C C . LYS A 1 161 ? -21.453 1.048 37.156 1 86.56 161 LYS A C 1
ATOM 1238 O O . LYS A 1 161 ? -21.938 1.087 38.312 1 86.56 161 LYS A O 1
ATOM 1243 N N . GLU A 1 162 ? -21.875 1.707 36.219 1 84.88 162 GLU A N 1
ATOM 1244 C CA . GLU A 1 162 ? -23.031 2.576 36.406 1 84.88 162 GLU A CA 1
ATOM 1245 C C . GLU A 1 162 ? -24.297 1.76 36.594 1 84.88 162 GLU A C 1
ATOM 1247 O O . GLU A 1 162 ? -25.188 2.148 37.375 1 84.88 162 GLU A O 1
ATOM 1252 N N . GLU A 1 163 ? -24.359 0.71 35.875 1 81 163 GLU A N 1
ATOM 1253 C CA . GLU A 1 163 ? -25.531 -0.151 36 1 81 163 GLU A CA 1
ATOM 1254 C C . GLU A 1 163 ? -25.547 -0.853 37.344 1 81 163 GLU A C 1
ATOM 1256 O O . GLU A 1 163 ? -26.609 -1.005 37.969 1 81 163 GLU A O 1
ATOM 1261 N N . ASN A 1 164 ? -24.406 -1.205 37.75 1 73.81 164 ASN A N 1
ATOM 1262 C CA . ASN A 1 164 ? -24.359 -1.879 39.031 1 73.81 164 ASN A CA 1
ATOM 1263 C C . ASN A 1 164 ? -24.5 -0.891 40.188 1 73.81 164 ASN A C 1
ATOM 1265 O O . ASN A 1 164 ? -24.953 -1.262 41.281 1 73.81 164 ASN A O 1
ATOM 1269 N N . ALA A 1 165 ? -24.203 0.3 39.969 1 72.81 165 ALA A N 1
ATOM 1270 C CA . ALA A 1 165 ? -24.359 1.276 41.062 1 72.81 165 ALA A CA 1
ATOM 1271 C C . ALA A 1 165 ? -25.797 1.766 41.156 1 72.81 165 ALA A C 1
ATOM 1273 O O . ALA A 1 165 ? -26.219 2.287 42.188 1 72.81 165 ALA A O 1
ATOM 1274 N N . SER A 1 166 ? -26.547 1.6 40.219 1 62 166 SER A N 1
ATOM 1275 C CA . SER A 1 166 ? -27.953 1.937 40.406 1 62 166 SER A CA 1
ATOM 1276 C C . SER A 1 166 ? -28.75 0.757 40.969 1 62 166 SER A C 1
ATOM 1278 O O . SER A 1 166 ? -28.469 -0.397 40.625 1 62 166 SER A O 1
ATOM 1280 N N . MET B 1 1 ? -17.172 43.875 -8.359 1 60.12 1 MET B N 1
ATOM 1281 C CA . MET B 1 1 ? -16.406 43.438 -7.184 1 60.12 1 MET B CA 1
ATOM 1282 C C . MET B 1 1 ? -15.047 44.125 -7.145 1 60.12 1 MET B C 1
ATOM 1284 O O . MET B 1 1 ? -14.414 44.312 -8.188 1 60.12 1 MET B O 1
ATOM 1288 N N . SER B 1 2 ? -14.641 44.75 -6.059 1 80.69 2 SER B N 1
ATOM 1289 C CA . SER B 1 2 ? -13.359 45.438 -6.004 1 80.69 2 SER B CA 1
ATOM 1290 C C . SER B 1 2 ? -12.211 44.5 -6.348 1 80.69 2 SER B C 1
ATOM 1292 O O . SER B 1 2 ? -12.367 43.281 -6.297 1 80.69 2 SER B O 1
ATOM 1294 N N . LYS B 1 3 ? -11.43 45.125 -7.09 1 82.12 3 LYS B N 1
ATOM 1295 C CA . LYS B 1 3 ? -10.227 44.375 -7.469 1 82.12 3 LYS B CA 1
ATOM 1296 C C . LYS B 1 3 ? -9.688 43.562 -6.297 1 82.12 3 LYS B C 1
ATOM 1298 O O . LYS B 1 3 ? -9.195 42.438 -6.477 1 82.12 3 LYS B O 1
ATOM 1303 N N . VAL B 1 4 ? -9.859 44.094 -5.09 1 84.75 4 VAL B N 1
ATOM 1304 C CA . VAL B 1 4 ? -9.406 43.438 -3.867 1 84.75 4 VAL B CA 1
ATOM 1305 C C . VAL B 1 4 ? -10.258 42.188 -3.594 1 84.75 4 VAL B C 1
ATOM 1307 O O . VAL B 1 4 ? -9.734 41.125 -3.264 1 84.75 4 VAL B O 1
ATOM 1310 N N . ILE B 1 5 ? -11.477 42.312 -3.709 1 83.31 5 ILE B N 1
ATOM 1311 C CA . ILE B 1 5 ? -12.406 41.219 -3.484 1 83.31 5 ILE B CA 1
ATOM 1312 C C . ILE B 1 5 ? -12.148 40.094 -4.5 1 83.31 5 ILE B C 1
ATOM 1314 O O . ILE B 1 5 ? -12.195 38.906 -4.156 1 83.31 5 ILE B O 1
ATOM 1318 N N . GLU B 1 6 ? -11.875 40.5 -5.652 1 84.88 6 GLU B N 1
ATOM 1319 C CA . GLU B 1 6 ? -11.602 39.531 -6.715 1 84.88 6 GLU B CA 1
ATOM 1320 C C . GLU B 1 6 ? -10.336 38.75 -6.418 1 84.88 6 GLU B C 1
ATOM 1322 O O . GLU B 1 6 ? -10.289 37.531 -6.641 1 84.88 6 GLU B O 1
ATOM 1327 N N . ARG B 1 7 ? -9.352 39.406 -5.992 1 87.25 7 ARG B N 1
ATOM 1328 C CA . ARG B 1 7 ? -8.094 38.719 -5.652 1 87.25 7 ARG B CA 1
ATOM 1329 C C . ARG B 1 7 ? -8.289 37.781 -4.488 1 87.25 7 ARG B C 1
ATOM 1331 O O . ARG B 1 7 ? -7.738 36.656 -4.496 1 87.25 7 ARG B O 1
ATOM 1338 N N . LYS B 1 8 ? -9.016 38.25 -3.529 1 89.19 8 LYS B N 1
ATOM 1339 C CA . LYS B 1 8 ? -9.281 37.375 -2.391 1 89.19 8 LYS B CA 1
ATOM 1340 C C . LYS B 1 8 ? -10.031 36.094 -2.826 1 89.19 8 LYS B C 1
ATOM 1342 O O . LYS B 1 8 ? -9.719 35 -2.371 1 89.19 8 LYS B O 1
ATOM 1347 N N . GLU B 1 9 ? -10.938 36.312 -3.754 1 93.06 9 GLU B N 1
ATOM 1348 C CA . GLU B 1 9 ? -11.719 35.188 -4.25 1 93.06 9 GLU B CA 1
ATOM 1349 C C . GLU B 1 9 ? -10.844 34.219 -5.031 1 93.06 9 GLU B C 1
ATOM 1351 O O . GLU B 1 9 ? -11.055 33 -4.977 1 93.06 9 GLU B O 1
ATOM 1356 N N . THR B 1 10 ? -9.961 34.688 -5.73 1 95 10 THR B N 1
ATOM 1357 C CA . THR B 1 10 ? -9.031 33.875 -6.488 1 95 10 THR B CA 1
ATOM 1358 C C . THR B 1 10 ? -8.211 32.969 -5.555 1 95 10 THR B C 1
ATOM 1360 O O . THR B 1 10 ? -8.039 31.781 -5.809 1 95 10 THR B O 1
ATOM 1363 N N . VAL B 1 11 ? -7.727 33.562 -4.496 1 95.81 11 VAL B N 1
ATOM 1364 C CA . VAL B 1 11 ? -6.922 32.812 -3.533 1 95.81 11 VAL B CA 1
ATOM 1365 C C . VAL B 1 11 ? -7.781 31.734 -2.855 1 95.81 11 VAL B C 1
ATOM 1367 O O . VAL B 1 11 ? -7.352 30.594 -2.703 1 95.81 11 VAL B O 1
ATOM 1370 N N . VAL B 1 12 ? -8.969 32.156 -2.51 1 97.69 12 VAL B N 1
ATOM 1371 C CA . VAL B 1 12 ? -9.891 31.234 -1.867 1 97.69 12 VAL B CA 1
ATOM 1372 C C . VAL B 1 12 ? -10.156 30.062 -2.791 1 97.69 12 VAL B C 1
ATOM 1374 O O . VAL B 1 12 ? -10.141 28.906 -2.354 1 97.69 12 VAL B O 1
ATOM 1377 N N . ASN B 1 13 ? -10.383 30.328 -4.047 1 97.38 13 ASN B N 1
ATOM 1378 C CA . ASN B 1 13 ? -10.648 29.266 -5.023 1 97.38 13 ASN B CA 1
ATOM 1379 C C . ASN B 1 13 ? -9.422 28.375 -5.227 1 97.38 13 ASN B C 1
ATOM 1381 O O . ASN B 1 13 ? -9.555 27.172 -5.41 1 97.38 13 ASN B O 1
ATOM 1385 N N . GLU B 1 14 ? -8.312 28.969 -5.23 1 97.06 14 GLU B N 1
ATOM 1386 C CA . GLU B 1 1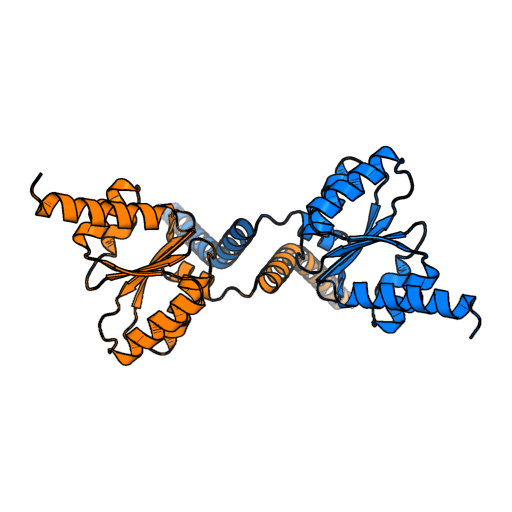4 ? -7.074 28.203 -5.34 1 97.06 14 GLU B CA 1
ATOM 1387 C C . GLU B 1 14 ? -6.934 27.219 -4.188 1 97.06 14 GLU B C 1
ATOM 1389 O O . GLU B 1 14 ? -6.621 26.031 -4.402 1 97.06 14 GLU B O 1
ATOM 1394 N N . ILE B 1 15 ? -7.133 27.703 -3.002 1 97.5 15 ILE B N 1
ATOM 1395 C CA . ILE B 1 15 ? -7.027 26.844 -1.821 1 97.5 15 ILE B CA 1
ATOM 1396 C C . ILE B 1 15 ? -8.062 25.734 -1.896 1 97.5 15 ILE B C 1
ATOM 1398 O O . ILE B 1 15 ? -7.746 24.562 -1.666 1 97.5 15 ILE B O 1
ATOM 1402 N N . ALA B 1 16 ? -9.273 26.062 -2.246 1 97.69 16 ALA B N 1
ATOM 1403 C CA . ALA B 1 16 ? -10.359 25.094 -2.348 1 97.69 16 ALA B CA 1
ATOM 1404 C C . ALA B 1 16 ? -10.016 24 -3.352 1 97.69 16 ALA B C 1
ATOM 1406 O O . ALA B 1 16 ? -10.219 22.812 -3.078 1 97.69 16 ALA B O 1
ATOM 1407 N N . GLU B 1 17 ? -9.516 24.391 -4.445 1 97 17 GLU B N 1
ATOM 1408 C CA . GLU B 1 17 ? -9.109 23.422 -5.469 1 97 17 GLU B CA 1
ATOM 1409 C C . GLU B 1 17 ? -8.016 22.5 -4.953 1 97 17 GLU B C 1
ATOM 1411 O O . GLU B 1 17 ? -8.047 21.297 -5.207 1 97 17 GLU B O 1
ATOM 1416 N N . LYS B 1 18 ? -7.094 23.062 -4.273 1 96.06 18 LYS B N 1
ATOM 1417 C CA . LYS B 1 18 ? -5.996 22.281 -3.725 1 96.06 18 LYS B CA 1
ATOM 1418 C C . LYS B 1 18 ? -6.504 21.266 -2.705 1 96.06 18 LYS B C 1
ATOM 1420 O O . LYS B 1 18 ? -6.094 20.094 -2.725 1 96.06 18 LYS B O 1
ATOM 1425 N N . LEU B 1 19 ? -7.359 21.688 -1.858 1 96.62 19 LEU B N 1
ATOM 1426 C CA . LEU B 1 19 ? -7.91 20.797 -0.833 1 96.62 19 LEU B CA 1
ATOM 1427 C C . LEU B 1 19 ? -8.695 19.656 -1.465 1 96.62 19 LEU B C 1
ATOM 1429 O O . LEU B 1 19 ? -8.648 18.516 -0.985 1 96.62 19 LEU B O 1
ATOM 1433 N N . GLU B 1 20 ? -9.352 19.906 -2.562 1 95.31 20 GLU B N 1
ATOM 1434 C CA . GLU B 1 20 ? -10.227 18.922 -3.191 1 95.31 20 GLU B CA 1
ATOM 1435 C C . GLU B 1 20 ? -9.438 17.984 -4.094 1 95.31 20 GLU B C 1
ATOM 1437 O O . GLU B 1 20 ? -9.797 16.812 -4.238 1 95.31 20 GLU B O 1
ATOM 1442 N N . SER B 1 21 ? -8.43 18.5 -4.672 1 95.38 21 SER B N 1
ATOM 1443 C CA . SER B 1 21 ? -7.723 17.719 -5.684 1 95.38 21 SER B CA 1
ATOM 1444 C C . SER B 1 21 ? -6.586 16.922 -5.062 1 95.38 21 SER B C 1
ATOM 1446 O O . SER B 1 21 ? -6.008 16.047 -5.715 1 95.38 21 SER B O 1
ATOM 1448 N N . SER B 1 22 ? -6.289 17.203 -3.773 1 96.12 22 SER B N 1
ATOM 1449 C CA . SER B 1 22 ? -5.176 16.516 -3.125 1 96.12 22 SER B CA 1
ATOM 1450 C C . SER B 1 22 ? -5.641 15.234 -2.428 1 96.12 22 SER B C 1
ATOM 1452 O O . SER B 1 22 ? -6.723 15.203 -1.84 1 96.12 22 SER B O 1
ATOM 1454 N N . VAL B 1 23 ? -4.844 14.234 -2.518 1 94.38 23 VAL B N 1
ATOM 1455 C CA . VAL B 1 23 ? -5.152 12.992 -1.816 1 94.38 23 VAL B CA 1
ATOM 1456 C C . VAL B 1 23 ? -4.707 13.094 -0.36 1 94.38 23 VAL B C 1
ATOM 1458 O O . VAL B 1 23 ? -5.168 12.336 0.493 1 94.38 23 VAL B O 1
ATOM 1461 N N . SER B 1 24 ? -3.77 13.992 -0.169 1 96.69 24 SER B N 1
ATOM 1462 C CA . SER B 1 24 ? -3.299 14.242 1.188 1 96.69 24 SER B CA 1
ATOM 1463 C C . SER B 1 24 ? -2.914 15.703 1.375 1 96.69 24 SER B C 1
ATOM 1465 O O . SER B 1 24 ? -2.293 16.312 0.495 1 96.69 24 SER B O 1
ATOM 1467 N N . THR B 1 25 ? -3.34 16.281 2.471 1 98.12 25 THR B N 1
ATOM 1468 C CA . THR B 1 25 ? -3.037 17.641 2.881 1 98.12 25 THR B CA 1
ATOM 1469 C C . THR B 1 25 ? -2.607 17.688 4.344 1 98.12 25 THR B C 1
ATOM 1471 O O . THR B 1 25 ? -3.271 17.109 5.207 1 98.12 25 THR B O 1
ATOM 1474 N N . ILE B 1 26 ? -1.484 18.297 4.582 1 98.62 26 ILE B N 1
ATOM 1475 C CA . ILE B 1 26 ? -1.021 18.484 5.953 1 98.62 26 ILE B CA 1
ATOM 1476 C C . ILE B 1 26 ? -0.895 19.969 6.262 1 98.62 26 ILE B C 1
ATOM 1478 O O . ILE B 1 26 ? -0.32 20.734 5.477 1 98.62 26 ILE B O 1
ATOM 1482 N N . VAL B 1 27 ? -1.494 20.406 7.359 1 98.38 27 VAL B N 1
ATOM 1483 C CA . VAL B 1 27 ? -1.459 21.797 7.824 1 98.38 27 VAL B CA 1
ATOM 1484 C C . VAL B 1 27 ? -0.418 21.938 8.93 1 98.38 27 VAL B C 1
ATOM 1486 O O . VAL B 1 27 ? -0.437 21.188 9.914 1 98.38 27 VAL B O 1
ATOM 1489 N N . VAL B 1 28 ? 0.454 22.922 8.758 1 98.19 28 VAL B N 1
ATOM 1490 C CA . VAL B 1 28 ? 1.538 23.016 9.727 1 98.19 28 VAL B CA 1
ATOM 1491 C C . VAL B 1 28 ? 1.697 24.453 10.188 1 98.19 28 VAL B C 1
ATOM 1493 O O . VAL B 1 28 ? 1.281 25.391 9.484 1 98.19 28 VAL B O 1
ATOM 1496 N N . ASP B 1 29 ? 2.219 24.641 11.391 1 97.56 29 ASP B N 1
ATOM 1497 C CA . ASP B 1 29 ? 2.77 25.891 11.891 1 97.56 29 ASP B CA 1
ATOM 1498 C C . ASP B 1 29 ? 4.273 25.969 11.641 1 97.56 29 ASP B C 1
ATOM 1500 O O . ASP B 1 29 ? 5.035 25.125 12.117 1 97.56 29 ASP B O 1
ATOM 1504 N N . TYR B 1 30 ? 4.688 26.906 10.891 1 95.25 30 TYR B N 1
ATOM 1505 C CA . TYR B 1 30 ? 6.094 27 10.508 1 95.25 30 TYR B CA 1
ATOM 1506 C C . TYR B 1 30 ? 6.793 28.125 11.258 1 95.25 30 TYR B C 1
ATOM 1508 O O . TYR B 1 30 ? 7.93 28.469 10.938 1 95.25 30 TYR B O 1
ATOM 1516 N N . ARG B 1 31 ? 6.109 28.594 12.258 1 92.06 31 ARG B N 1
ATOM 1517 C CA . ARG B 1 31 ? 6.668 29.703 13.008 1 92.06 31 ARG B CA 1
ATOM 1518 C C . ARG B 1 31 ? 7.957 29.312 13.719 1 92.06 31 ARG B C 1
ATOM 1520 O O . ARG B 1 31 ? 8.023 28.25 14.352 1 92.06 31 ARG B O 1
ATOM 1527 N N . GLY B 1 32 ? 9.055 30 13.562 1 92.56 32 GLY B N 1
ATOM 1528 C CA . GLY B 1 32 ? 10.305 29.734 14.258 1 92.56 32 GLY B CA 1
ATOM 1529 C C . GLY B 1 32 ? 11.391 29.172 13.352 1 92.56 32 GLY B C 1
ATOM 1530 O O . GLY B 1 32 ? 12.562 29.125 13.734 1 92.56 32 GLY B O 1
ATOM 1531 N N . LEU B 1 33 ? 10.961 28.656 12.172 1 96.25 33 LEU B N 1
ATOM 1532 C CA . LEU B 1 33 ? 11.977 28.219 11.227 1 96.25 33 LEU B CA 1
ATOM 1533 C C . LEU B 1 33 ? 12.703 29.406 10.625 1 96.25 33 LEU B C 1
ATOM 1535 O O . LEU B 1 33 ? 12.094 30.438 10.328 1 96.25 33 LEU B O 1
ATOM 1539 N N . ASN B 1 34 ? 13.914 29.312 10.492 1 95.88 34 ASN B N 1
ATOM 1540 C CA . ASN B 1 34 ? 14.648 30.359 9.812 1 95.88 34 ASN B CA 1
ATOM 1541 C C . ASN B 1 34 ? 14.664 30.156 8.297 1 95.88 34 ASN B C 1
ATOM 1543 O O . ASN B 1 34 ? 14.125 29.156 7.801 1 95.88 34 ASN B O 1
ATOM 1547 N N . VAL B 1 35 ? 15.266 31.078 7.676 1 96.38 35 VAL B N 1
ATOM 1548 C CA . VAL B 1 35 ? 15.227 31.109 6.219 1 96.38 35 VAL B CA 1
ATOM 1549 C C . VAL B 1 35 ? 15.867 29.844 5.652 1 96.38 35 VAL B C 1
ATOM 1551 O O . VAL B 1 35 ? 15.344 29.234 4.719 1 96.38 35 VAL B O 1
ATOM 1554 N N . THR B 1 36 ? 16.953 29.422 6.234 1 97.38 36 THR B N 1
ATOM 1555 C CA . THR B 1 36 ? 17.672 28.234 5.77 1 97.38 36 THR B CA 1
ATOM 1556 C C . THR B 1 36 ? 16.828 26.984 5.949 1 97.38 36 THR B C 1
ATOM 1558 O O . THR B 1 36 ? 16.766 26.141 5.051 1 97.38 36 THR B O 1
ATOM 1561 N N . GLU B 1 37 ? 16.188 26.844 7.07 1 97.31 37 GLU B N 1
ATOM 1562 C CA . GLU B 1 37 ? 15.367 25.688 7.391 1 97.31 37 GLU B CA 1
ATOM 1563 C C . GLU B 1 37 ? 14.148 25.609 6.473 1 97.31 37 GLU B C 1
ATOM 1565 O O . GLU B 1 37 ? 13.797 24.516 5.992 1 97.31 37 GLU B O 1
ATOM 1570 N N . VAL B 1 38 ? 13.555 26.766 6.246 1 96.75 38 VAL B N 1
ATOM 1571 C CA . VAL B 1 38 ? 12.391 26.812 5.371 1 96.75 38 VAL B CA 1
ATOM 1572 C C . VAL B 1 38 ? 12.797 26.422 3.953 1 96.75 38 VAL B C 1
ATOM 1574 O O . VAL B 1 38 ? 12.078 25.672 3.277 1 96.75 38 VAL B O 1
ATOM 1577 N N . THR B 1 39 ? 13.93 26.938 3.578 1 97.5 39 THR B N 1
ATOM 1578 C CA . THR B 1 39 ? 14.43 26.609 2.246 1 97.5 39 THR B CA 1
ATOM 1579 C C . THR B 1 39 ? 14.695 25.109 2.113 1 97.5 39 THR B C 1
ATOM 1581 O O . THR B 1 39 ? 14.352 24.5 1.097 1 97.5 39 THR B O 1
ATOM 1584 N N . GLU B 1 40 ? 15.25 24.562 3.105 1 98 40 GLU B N 1
ATOM 1585 C CA . GLU B 1 40 ? 15.516 23.125 3.117 1 98 40 GLU B CA 1
ATOM 1586 C C . GLU B 1 40 ? 14.211 22.328 3.084 1 98 40 GLU B C 1
ATOM 1588 O O . GLU B 1 40 ? 14.102 21.359 2.342 1 98 40 GLU B O 1
ATOM 1593 N N . LEU B 1 41 ? 13.273 22.734 3.887 1 98.25 41 LEU B N 1
ATOM 1594 C CA . LEU B 1 41 ? 11.977 22.062 3.938 1 98.25 41 LEU B CA 1
ATOM 1595 C C . LEU B 1 41 ? 11.297 22.094 2.574 1 98.25 41 LEU B C 1
ATOM 1597 O O . LEU B 1 41 ? 10.82 21.062 2.09 1 98.25 41 LEU B O 1
ATOM 1601 N N . ARG B 1 42 ? 11.305 23.219 1.976 1 98.06 42 ARG B N 1
ATOM 1602 C CA . ARG B 1 42 ? 10.68 23.375 0.665 1 98.06 42 ARG B CA 1
ATOM 1603 C C . ARG B 1 42 ? 11.344 22.469 -0.369 1 98.06 42 ARG B C 1
ATOM 1605 O O . ARG B 1 42 ? 10.672 21.891 -1.22 1 98.06 42 ARG B O 1
ATOM 1612 N N . GLN B 1 43 ? 12.594 22.391 -0.258 1 98.31 43 GLN B N 1
ATOM 1613 C CA . GLN B 1 43 ? 13.336 21.547 -1.184 1 98.31 43 GLN B CA 1
ATOM 1614 C C . GLN B 1 43 ? 12.961 20.078 -1.005 1 98.31 43 GLN B C 1
ATOM 1616 O O . GLN B 1 43 ? 12.711 19.375 -1.984 1 98.31 43 GLN B O 1
ATOM 1621 N N . LYS B 1 44 ? 12.938 19.641 0.194 1 98.31 44 LYS B N 1
ATOM 1622 C CA . LYS B 1 44 ? 12.594 18.25 0.479 1 98.31 44 LYS B CA 1
ATOM 1623 C C . LYS B 1 44 ? 11.172 17.938 0.018 1 98.31 44 LYS B C 1
ATOM 1625 O O . LYS B 1 44 ? 10.914 16.859 -0.525 1 98.31 44 LYS B O 1
ATOM 1630 N N . LEU B 1 45 ? 10.266 18.875 0.217 1 98.62 45 LEU B N 1
ATOM 1631 C CA . LEU B 1 45 ? 8.875 18.688 -0.2 1 98.62 45 LEU B CA 1
ATOM 1632 C C . LEU B 1 45 ? 8.773 18.641 -1.721 1 98.62 45 LEU B C 1
ATOM 1634 O O . LEU B 1 45 ? 8.07 17.797 -2.27 1 98.62 45 LEU B O 1
ATOM 1638 N N . ARG B 1 46 ? 9.469 19.516 -2.361 1 98.12 46 ARG B N 1
ATOM 1639 C CA . ARG B 1 46 ? 9.469 19.531 -3.822 1 98.12 46 ARG B CA 1
ATOM 1640 C C . ARG B 1 46 ? 10.016 18.219 -4.379 1 98.12 46 ARG B C 1
ATOM 1642 O O . ARG B 1 46 ? 9.469 17.672 -5.34 1 98.12 46 ARG B O 1
ATOM 1649 N N . GLU B 1 47 ? 11.023 17.734 -3.77 1 98.12 47 GLU B N 1
ATOM 1650 C CA . GLU B 1 47 ? 11.641 16.484 -4.211 1 98.12 47 GLU B CA 1
ATOM 1651 C C . GLU B 1 47 ? 10.688 15.305 -4.027 1 98.12 47 GLU B C 1
ATOM 1653 O O . GLU B 1 47 ? 10.766 14.32 -4.762 1 98.12 47 GLU B O 1
ATOM 1658 N N . ALA B 1 48 ? 9.828 15.445 -3.121 1 97.38 48 ALA B N 1
ATOM 1659 C CA . ALA B 1 48 ? 8.859 14.383 -2.844 1 97.38 48 ALA B CA 1
ATOM 1660 C C . ALA B 1 48 ? 7.57 14.594 -3.623 1 97.38 48 ALA B C 1
ATOM 1662 O O . ALA B 1 48 ? 6.594 13.867 -3.436 1 97.38 48 ALA B O 1
ATOM 1663 N N . GLY B 1 49 ? 7.52 15.672 -4.406 1 97.44 49 GLY B N 1
ATOM 1664 C CA . GLY B 1 49 ? 6.34 15.977 -5.199 1 97.44 49 GLY B CA 1
ATOM 1665 C C . GLY B 1 49 ? 5.223 16.609 -4.395 1 97.44 49 GLY B C 1
ATOM 1666 O O . GLY B 1 49 ? 4.047 16.469 -4.727 1 97.44 49 GLY B O 1
ATOM 1667 N N . VAL B 1 50 ? 5.559 17.234 -3.389 1 98.44 50 VAL B N 1
ATOM 1668 C CA . VAL B 1 50 ? 4.586 17.844 -2.482 1 98.44 50 VAL B CA 1
ATOM 1669 C C . VAL B 1 50 ? 4.609 19.359 -2.645 1 98.44 50 VAL B C 1
ATOM 1671 O O . VAL B 1 50 ? 5.676 19.984 -2.621 1 98.44 50 VAL B O 1
ATOM 1674 N N . ASP B 1 51 ? 3.449 19.922 -2.844 1 97.88 51 ASP B N 1
ATOM 1675 C CA . ASP B 1 51 ? 3.326 21.375 -2.883 1 97.88 51 ASP B CA 1
ATOM 1676 C C . ASP B 1 51 ? 3.264 21.969 -1.474 1 97.88 51 ASP B C 1
ATOM 1678 O O . ASP B 1 51 ? 2.67 21.359 -0.574 1 97.88 51 ASP B O 1
ATOM 1682 N N . PHE B 1 52 ? 3.949 23.062 -1.352 1 97.94 52 PHE B N 1
ATOM 1683 C CA . PHE B 1 52 ? 4.035 23.719 -0.056 1 97.94 52 PHE B CA 1
ATOM 1684 C C . PHE B 1 52 ? 3.805 25.219 -0.2 1 97.94 52 PHE B C 1
ATOM 1686 O O . PHE B 1 52 ? 4.555 25.906 -0.897 1 97.94 52 PHE B O 1
ATOM 1693 N N . LYS B 1 53 ? 2.764 25.766 0.521 1 97.12 53 LYS B N 1
ATOM 1694 C CA . LYS B 1 53 ? 2.457 27.172 0.364 1 97.12 53 LYS B CA 1
ATOM 1695 C C . LYS B 1 53 ? 1.878 27.766 1.649 1 97.12 53 LYS B C 1
ATOM 1697 O O . LYS B 1 53 ? 1.121 27.094 2.355 1 97.12 53 LYS B O 1
ATOM 1702 N N . VAL B 1 54 ? 2.174 28.984 1.869 1 96.5 54 VAL B N 1
ATOM 1703 C CA . VAL B 1 54 ? 1.65 29.719 3.02 1 96.5 54 VAL B CA 1
ATOM 1704 C C . VAL B 1 54 ? 0.376 30.469 2.623 1 96.5 54 VAL B C 1
ATOM 1706 O O . VAL B 1 54 ? 0.329 31.109 1.576 1 96.5 54 VAL B O 1
ATOM 1709 N N . TYR B 1 55 ? -0.629 30.312 3.439 1 95.56 55 TYR B N 1
ATOM 1710 C CA . TYR B 1 55 ? -1.89 31 3.184 1 95.56 55 TYR B CA 1
ATOM 1711 C C . TYR B 1 55 ? -2.373 31.734 4.426 1 95.56 55 TYR B C 1
ATOM 1713 O O . TYR B 1 55 ? -2.102 31.312 5.551 1 95.56 55 TYR B O 1
ATOM 1721 N N . LYS B 1 56 ? -3.102 32.812 4.156 1 95.88 56 LYS B N 1
ATOM 1722 C CA . LYS B 1 56 ? -3.822 33.469 5.242 1 95.88 56 LYS B CA 1
ATOM 1723 C C . LYS B 1 56 ? -4.941 32.594 5.781 1 95.88 56 LYS B C 1
ATOM 1725 O O . LYS B 1 56 ? -5.672 31.969 5.008 1 95.88 56 LYS B O 1
ATOM 1730 N N . ASN B 1 57 ? -5.074 32.562 7.055 1 97.56 57 ASN B N 1
ATOM 1731 C CA . ASN B 1 57 ? -6.055 31.703 7.711 1 97.56 57 ASN B CA 1
ATOM 1732 C C . ASN B 1 57 ? -7.48 32.062 7.293 1 97.56 57 ASN B C 1
ATOM 1734 O O . ASN B 1 57 ? -8.32 31.188 7.117 1 97.56 57 ASN B O 1
ATOM 1738 N N . THR B 1 58 ? -7.695 33.375 7.102 1 96.56 58 THR B N 1
ATOM 1739 C CA . THR B 1 58 ? -9.031 33.844 6.746 1 96.56 58 THR B CA 1
ATOM 1740 C C . THR B 1 58 ? -9.445 33.312 5.375 1 96.56 58 THR B C 1
ATOM 1742 O O . THR B 1 58 ? -10.586 32.906 5.184 1 96.56 58 THR B O 1
ATOM 1745 N N . MET B 1 59 ? -8.531 33.281 4.453 1 97.19 59 MET B N 1
ATOM 1746 C CA . MET B 1 59 ? -8.812 32.75 3.117 1 97.19 59 MET B CA 1
ATOM 1747 C C . MET B 1 59 ? -8.992 31.234 3.148 1 97.19 59 MET B C 1
ATOM 1749 O O . MET B 1 59 ? -9.828 30.703 2.43 1 97.19 59 MET B O 1
ATOM 1753 N N . THR B 1 60 ? -8.172 30.641 3.988 1 97.94 60 THR B N 1
ATOM 1754 C CA . THR B 1 60 ? -8.258 29.188 4.129 1 97.94 60 THR B CA 1
ATOM 1755 C C . THR B 1 60 ? -9.609 28.781 4.703 1 97.94 60 THR B C 1
ATOM 1757 O O . THR B 1 60 ? -10.219 27.828 4.234 1 97.94 60 THR B O 1
ATOM 1760 N N . ARG B 1 61 ? -10.148 29.531 5.625 1 97.69 61 ARG B N 1
ATOM 1761 C CA . ARG B 1 61 ? -11.445 29.25 6.238 1 97.69 61 ARG B CA 1
ATOM 1762 C C . ARG B 1 61 ? -12.57 29.359 5.223 1 97.69 61 ARG B C 1
ATOM 1764 O O . ARG B 1 61 ? -13.492 28.531 5.219 1 97.69 61 ARG B O 1
ATOM 1771 N N . ARG B 1 62 ? -12.492 30.297 4.406 1 97.12 62 ARG B N 1
ATOM 1772 C CA . ARG B 1 62 ? -13.484 30.438 3.348 1 97.12 62 ARG B CA 1
ATOM 1773 C C . ARG B 1 62 ? -13.43 29.25 2.389 1 97.12 62 ARG B C 1
ATOM 1775 O O . ARG B 1 62 ? -14.469 28.797 1.913 1 97.12 62 ARG B O 1
ATOM 1782 N N . ALA B 1 63 ? -12.219 28.828 2.145 1 97.75 63 ALA B N 1
ATOM 1783 C CA . ALA B 1 63 ? -12.039 27.688 1.254 1 97.75 63 ALA B CA 1
ATOM 1784 C C . ALA B 1 63 ? -12.594 26.406 1.882 1 97.75 63 ALA B C 1
ATOM 1786 O O . ALA B 1 63 ? -13.195 25.578 1.194 1 97.75 63 ALA B O 1
ATOM 1787 N N . THR B 1 64 ? -12.344 26.219 3.182 1 97.5 64 THR B N 1
ATOM 1788 C CA . THR B 1 64 ? -12.844 25.031 3.859 1 97.5 64 THR B CA 1
ATOM 1789 C C . THR B 1 64 ? -14.375 25 3.848 1 97.5 64 THR B C 1
ATOM 1791 O O . THR B 1 64 ? -14.977 23.938 3.762 1 97.5 64 THR B O 1
ATOM 1794 N N . GLU B 1 65 ? -14.984 26.125 3.961 1 96.75 65 GLU B N 1
ATOM 1795 C CA . GLU B 1 65 ? -16.438 26.219 3.859 1 96.75 65 GLU B CA 1
ATOM 1796 C C . GLU B 1 65 ? -16.922 25.75 2.488 1 96.75 65 GLU B C 1
ATOM 1798 O O . GLU B 1 65 ? -17.906 25.016 2.393 1 96.75 65 GLU B O 1
ATOM 1803 N N . LYS B 1 66 ? -16.25 26.125 1.52 1 96.31 66 LYS B N 1
ATOM 1804 C CA . LYS B 1 66 ? -16.609 25.781 0.15 1 96.31 66 LYS B CA 1
ATOM 1805 C C . LYS B 1 66 ? -16.438 24.281 -0.098 1 96.31 66 LYS B C 1
ATOM 1807 O O . LYS B 1 66 ? -17.109 23.719 -0.966 1 96.31 66 LYS B O 1
ATOM 1812 N N . THR B 1 67 ? -15.547 23.656 0.605 1 96.38 67 THR B N 1
ATOM 1813 C CA . THR B 1 67 ? -15.203 22.266 0.347 1 96.38 67 THR B CA 1
ATOM 1814 C C . THR B 1 67 ? -15.758 21.359 1.437 1 96.38 67 THR B C 1
ATOM 1816 O O . THR B 1 67 ? -15.445 20.172 1.482 1 96.38 67 THR B O 1
ATOM 1819 N N . ASN B 1 68 ? -16.531 21.875 2.379 1 96.12 68 ASN B N 1
ATOM 1820 C CA . ASN B 1 68 ? -17.141 21.141 3.484 1 96.12 68 ASN B CA 1
ATOM 1821 C C . ASN B 1 68 ? -16.078 20.531 4.391 1 96.12 68 ASN B C 1
ATOM 1823 O O . ASN B 1 68 ? -16.172 19.344 4.742 1 96.12 68 ASN B O 1
ATOM 1827 N N . LEU B 1 69 ? -15.008 21.234 4.633 1 97 69 LEU B N 1
ATOM 1828 C CA . LEU B 1 69 ? -13.914 20.812 5.496 1 97 69 LEU B CA 1
ATOM 1829 C C . LEU B 1 69 ? -13.742 21.781 6.664 1 97 69 LEU B C 1
ATOM 1831 O O . LEU B 1 69 ? -12.609 22.094 7.055 1 97 69 LEU B O 1
ATOM 1835 N N . THR B 1 70 ? -14.82 22.234 7.238 1 96.62 70 THR B N 1
ATOM 1836 C CA . THR B 1 70 ? -14.797 23.281 8.266 1 96.62 70 THR B CA 1
ATOM 1837 C C . THR B 1 70 ? -14.211 22.734 9.57 1 96.62 70 THR B C 1
ATOM 1839 O O . THR B 1 70 ? -13.844 23.5 10.461 1 96.62 70 THR B O 1
ATOM 1842 N N . ASP B 1 71 ? -14.109 21.375 9.68 1 95.81 71 ASP B N 1
ATOM 1843 C CA . ASP B 1 71 ? -13.453 20.781 10.836 1 95.81 71 ASP B CA 1
ATOM 1844 C C . ASP B 1 71 ? -11.984 21.203 10.914 1 95.81 71 ASP B C 1
ATOM 1846 O O . ASP B 1 71 ? -11.367 21.109 11.977 1 95.81 71 ASP B O 1
ATOM 1850 N N . LEU B 1 72 ? -11.461 21.703 9.867 1 96.56 72 LEU B N 1
ATOM 1851 C CA . LEU B 1 72 ? -10.078 22.172 9.805 1 96.56 72 LEU B CA 1
ATOM 1852 C C . LEU B 1 72 ? -9.93 23.516 10.508 1 96.56 72 LEU B C 1
ATOM 1854 O O . LEU B 1 72 ? -8.828 23.891 10.906 1 96.56 72 LEU B O 1
ATOM 1858 N N . ASP B 1 73 ? -11 24.219 10.68 1 97.19 73 ASP B N 1
ATOM 1859 C CA . ASP B 1 73 ? -10.969 25.625 11.031 1 97.19 73 ASP B CA 1
ATOM 1860 C C . ASP B 1 73 ? -10.367 25.828 12.422 1 97.19 73 ASP B C 1
ATOM 1862 O O . ASP B 1 73 ? -9.664 26.812 12.664 1 97.19 73 ASP B O 1
ATOM 1866 N N . GLU B 1 74 ? -10.672 24.938 13.297 1 96.44 74 GLU B N 1
ATOM 1867 C CA . GLU B 1 74 ? -10.195 25.078 14.664 1 96.44 74 GLU B CA 1
ATOM 1868 C C . GLU B 1 74 ? -8.672 25.031 14.734 1 96.44 74 GLU B C 1
ATOM 1870 O O . GLU B 1 74 ? -8.07 25.484 15.703 1 96.44 74 GLU B O 1
ATOM 1875 N N . HIS B 1 75 ? -8.07 24.531 13.688 1 96.38 75 HIS B N 1
ATOM 1876 C CA . HIS B 1 75 ? -6.625 24.375 13.688 1 96.38 75 HIS B CA 1
ATOM 1877 C C . HIS B 1 75 ? -5.945 25.516 12.93 1 96.38 75 HIS B C 1
ATOM 1879 O O . HIS B 1 75 ? -4.715 25.594 12.898 1 96.38 75 HIS B O 1
ATOM 1885 N N . LEU B 1 76 ? -6.746 26.312 12.328 1 97 76 LEU B N 1
ATOM 1886 C CA . LEU B 1 76 ? -6.211 27.438 11.555 1 97 76 LEU B CA 1
ATOM 1887 C C . LEU B 1 76 ? -5.922 28.625 12.453 1 97 76 LEU B C 1
ATOM 1889 O O . LEU B 1 76 ? -6.539 29.688 12.305 1 97 76 LEU B O 1
ATOM 1893 N N . VAL B 1 77 ? -4.977 28.438 13.359 1 95.31 77 VAL B N 1
ATOM 1894 C CA . VAL B 1 77 ? -4.527 29.453 14.297 1 95.31 77 VAL B CA 1
ATOM 1895 C C . VAL B 1 77 ? -3.027 29.688 14.141 1 95.31 77 VAL B C 1
ATOM 1897 O O . VAL B 1 77 ? -2.266 28.734 13.961 1 95.31 77 VAL B O 1
ATOM 1900 N N . GLY B 1 78 ? -2.568 30.953 14.242 1 94.06 78 GLY B N 1
ATOM 1901 C CA . GLY B 1 78 ? -1.163 31.25 14.016 1 94.06 78 GLY B CA 1
ATOM 1902 C C . GLY B 1 78 ? -0.749 31.125 12.562 1 94.06 78 GLY B C 1
ATOM 1903 O O . GLY B 1 78 ? -1.599 31.031 11.68 1 94.06 78 GLY B O 1
ATOM 1904 N N . PRO B 1 79 ? 0.541 31.219 12.336 1 95.56 79 PRO B N 1
ATOM 1905 C CA . PRO B 1 79 ? 0.996 31.016 10.953 1 95.56 79 PRO B CA 1
ATOM 1906 C C . PRO B 1 79 ? 0.683 29.625 10.422 1 95.56 79 PRO B C 1
ATOM 1908 O O . PRO B 1 79 ? 0.798 28.641 11.156 1 95.56 79 PRO B O 1
ATOM 1911 N N . THR B 1 80 ? 0.144 29.594 9.203 1 95.88 80 THR B N 1
ATOM 1912 C CA . THR B 1 80 ? -0.282 28.312 8.648 1 95.88 80 THR B CA 1
ATOM 1913 C C . THR B 1 80 ? 0.3 28.109 7.25 1 95.88 80 THR B C 1
ATOM 1915 O O . THR B 1 80 ? 0.225 29 6.406 1 95.88 80 THR B O 1
ATOM 1918 N N . ALA B 1 81 ? 0.947 26.984 7.086 1 97.81 81 ALA B N 1
ATOM 1919 C CA . ALA B 1 81 ? 1.338 26.5 5.762 1 97.81 81 ALA B CA 1
ATOM 1920 C C . ALA B 1 81 ? 0.648 25.188 5.438 1 97.81 81 ALA B C 1
ATOM 1922 O O . ALA B 1 81 ? 0.322 24.406 6.336 1 97.81 81 ALA B O 1
ATOM 1923 N N . ILE B 1 82 ? 0.412 24.969 4.176 1 98.19 82 ILE B N 1
ATOM 1924 C CA . ILE B 1 82 ? -0.296 23.766 3.721 1 98.19 82 ILE B CA 1
ATOM 1925 C C . ILE B 1 82 ? 0.581 23 2.742 1 98.19 82 ILE B C 1
ATOM 1927 O O . ILE B 1 82 ? 1.098 23.562 1.776 1 98.19 82 ILE B O 1
ATOM 1931 N N . ALA B 1 83 ? 0.771 21.766 3.072 1 98.56 83 ALA B N 1
ATOM 1932 C CA . ALA B 1 83 ? 1.463 20.828 2.188 1 98.56 83 ALA B CA 1
ATOM 1933 C C . ALA B 1 83 ? 0.48 19.859 1.543 1 98.56 83 ALA B C 1
ATOM 1935 O O . ALA B 1 83 ? -0.304 19.203 2.238 1 98.56 83 ALA B O 1
ATOM 1936 N N . THR B 1 84 ? 0.52 19.75 0.205 1 98.12 84 THR B N 1
ATOM 1937 C CA . THR B 1 84 ? -0.463 18.922 -0.48 1 98.12 84 THR B CA 1
ATOM 1938 C C . THR B 1 84 ? 0.217 18.016 -1.499 1 98.12 84 THR B C 1
ATOM 1940 O O . THR B 1 84 ? 1.232 18.375 -2.09 1 98.12 84 THR B O 1
ATOM 1943 N N . SER B 1 85 ? -0.319 16.875 -1.608 1 97.44 85 SER B N 1
ATOM 1944 C CA . SER B 1 85 ? 0.085 15.945 -2.658 1 97.44 85 SER B CA 1
ATOM 1945 C C . SER B 1 85 ? -1.124 15.414 -3.422 1 97.44 85 SER B C 1
ATOM 1947 O O . SER B 1 85 ? -2.125 15.023 -2.816 1 97.44 85 SER B O 1
ATOM 1949 N N . LYS B 1 86 ? -1.035 15.344 -4.734 1 95.06 86 LYS B N 1
ATOM 1950 C CA . LYS B 1 86 ? -2.117 14.844 -5.578 1 95.06 86 LYS B CA 1
ATOM 1951 C C . LYS B 1 86 ? -1.967 13.352 -5.836 1 95.06 86 LYS B C 1
ATOM 1953 O O . LYS B 1 86 ? -2.93 12.68 -6.219 1 95.06 86 LYS B O 1
ATOM 1958 N N . GLU B 1 87 ? -0.79 12.883 -5.59 1 92.19 87 GLU B N 1
ATOM 1959 C CA . GLU B 1 87 ? -0.526 11.531 -6.082 1 92.19 87 GLU B CA 1
ATOM 1960 C C . GLU B 1 87 ? -0.089 10.609 -4.945 1 92.19 87 GLU B C 1
ATOM 1962 O O . GLU B 1 87 ? -0.265 9.391 -5.027 1 92.19 87 GLU B O 1
ATOM 1967 N N . ASP B 1 88 ? 0.477 11.148 -3.883 1 93.88 88 ASP B N 1
ATOM 1968 C CA . ASP B 1 88 ? 1.058 10.352 -2.811 1 93.88 88 ASP B CA 1
ATOM 1969 C C . ASP B 1 88 ? 0.441 10.711 -1.461 1 93.88 88 ASP B C 1
ATOM 1971 O O . ASP B 1 88 ? 0.723 11.773 -0.907 1 93.88 88 ASP B O 1
ATOM 1975 N N . VAL B 1 89 ? -0.261 9.766 -0.96 1 95.06 89 VAL B N 1
ATOM 1976 C CA . VAL B 1 89 ? -1.016 10.031 0.261 1 95.06 89 VAL B CA 1
ATOM 1977 C C . VAL B 1 89 ? -0.063 10.102 1.452 1 95.06 89 VAL B C 1
ATOM 1979 O O . VAL B 1 89 ? -0.353 10.766 2.449 1 95.06 89 VAL B O 1
ATOM 1982 N N . ILE B 1 90 ? 1.174 9.539 1.381 1 95.88 90 ILE B N 1
ATOM 1983 C CA . ILE B 1 90 ? 2.062 9.375 2.527 1 95.88 90 ILE B CA 1
ATOM 1984 C C . ILE B 1 90 ? 3.104 10.492 2.537 1 95.88 90 ILE B C 1
ATOM 1986 O O . ILE B 1 90 ? 3.527 10.945 3.605 1 95.88 90 ILE B O 1
ATOM 1990 N N . ALA B 1 91 ? 3.465 11.016 1.371 1 96.62 91 ALA B N 1
ATOM 1991 C CA . ALA B 1 91 ? 4.656 11.836 1.178 1 96.62 91 ALA B CA 1
ATOM 1992 C C . ALA B 1 91 ? 4.605 13.094 2.043 1 96.62 91 ALA B C 1
ATOM 1994 O O . ALA B 1 91 ? 5.566 13.406 2.746 1 96.62 91 ALA B O 1
ATOM 1995 N N . PRO B 1 92 ? 3.486 13.82 2.045 1 98.06 92 PRO B N 1
ATOM 1996 C CA . PRO B 1 92 ? 3.48 15.039 2.863 1 98.06 92 PRO B CA 1
ATOM 1997 C C . PRO B 1 92 ? 3.693 14.75 4.348 1 98.06 92 PRO B C 1
ATOM 1999 O O . PRO B 1 92 ? 4.492 15.43 5.004 1 98.06 92 PRO B O 1
ATOM 2002 N N . ALA B 1 93 ? 2.99 13.75 4.793 1 97.88 93 ALA B N 1
ATOM 2003 C CA . ALA B 1 93 ? 3.111 13.398 6.207 1 97.88 93 ALA B CA 1
ATOM 2004 C C . ALA B 1 93 ? 4.531 12.945 6.535 1 97.88 93 ALA B C 1
ATOM 2006 O O . ALA B 1 93 ? 5.098 13.344 7.559 1 97.88 93 ALA B O 1
ATOM 2007 N N . LYS B 1 94 ? 5.066 12.18 5.699 1 97.56 94 LYS B N 1
ATOM 2008 C CA . LYS B 1 94 ? 6.391 11.609 5.93 1 97.56 94 LYS B CA 1
ATOM 2009 C C . LYS B 1 94 ? 7.461 12.695 5.969 1 97.56 94 LYS B C 1
ATOM 2011 O O . LYS B 1 94 ? 8.25 12.766 6.914 1 97.56 94 LYS B O 1
ATOM 2016 N N . VAL B 1 95 ? 7.539 13.5 4.984 1 98.25 95 VAL B N 1
ATOM 2017 C CA . VAL B 1 95 ? 8.555 14.547 4.891 1 98.25 95 VAL B CA 1
ATOM 2018 C C . VAL B 1 95 ? 8.414 15.508 6.074 1 98.25 95 VAL B C 1
ATOM 2020 O O . VAL B 1 95 ? 9.406 15.812 6.746 1 98.25 95 VAL B O 1
ATOM 2023 N N . LEU B 1 96 ? 7.188 15.93 6.355 1 98.5 96 LEU B N 1
ATOM 2024 C CA . LEU B 1 96 ? 6.957 16.906 7.41 1 98.5 96 LEU B CA 1
ATOM 2025 C C . LEU B 1 96 ? 7.242 16.312 8.781 1 98.5 96 LEU B C 1
ATOM 2027 O O . LEU B 1 96 ? 7.852 16.969 9.633 1 98.5 96 LEU B O 1
ATOM 2031 N N . ASN B 1 97 ? 6.801 15.117 8.953 1 97.88 97 ASN B N 1
ATOM 2032 C CA . ASN B 1 97 ? 7.055 14.461 10.227 1 97.88 97 ASN B CA 1
ATOM 2033 C C . ASN B 1 97 ? 8.547 14.266 10.477 1 97.88 97 ASN B C 1
ATOM 2035 O O . ASN B 1 97 ? 9.039 14.531 11.57 1 97.88 97 ASN B O 1
ATOM 2039 N N . ASN B 1 98 ? 9.266 13.805 9.523 1 97.19 98 ASN B N 1
ATOM 2040 C CA . ASN B 1 98 ? 10.703 13.617 9.648 1 97.19 98 ASN B CA 1
ATOM 2041 C C . ASN B 1 98 ? 11.43 14.945 9.883 1 97.19 98 ASN B C 1
ATOM 2043 O O . ASN B 1 98 ? 12.359 15.016 10.68 1 97.19 98 ASN B O 1
ATOM 2047 N N . PHE B 1 99 ? 11.031 15.969 9.164 1 98.38 99 PHE B N 1
ATOM 2048 C CA . PHE B 1 99 ? 11.648 17.281 9.328 1 98.38 99 PHE B CA 1
ATOM 2049 C C . PHE B 1 99 ? 11.375 17.844 10.727 1 98.38 99 PHE B C 1
ATOM 2051 O O . PHE B 1 99 ? 12.258 18.438 11.344 1 98.38 99 PHE B O 1
ATOM 2058 N N . ALA B 1 100 ? 10.164 17.609 11.203 1 97.12 100 ALA B N 1
ATOM 2059 C CA . ALA B 1 100 ? 9.75 18.125 12.5 1 97.12 100 ALA B CA 1
ATOM 2060 C C . ALA B 1 100 ? 10.539 17.469 13.633 1 97.12 100 ALA B C 1
ATOM 2062 O O . ALA B 1 100 ? 10.711 18.047 14.695 1 97.12 100 ALA B O 1
ATOM 2063 N N . LYS B 1 101 ? 10.945 16.25 13.398 1 95.06 101 LYS B N 1
ATOM 2064 C CA . LYS B 1 101 ? 11.742 15.555 14.398 1 95.06 101 LYS B CA 1
ATOM 2065 C C . LYS B 1 101 ? 13.039 16.297 14.68 1 95.06 101 LYS B C 1
ATOM 2067 O O . LYS B 1 101 ? 13.523 16.297 15.812 1 95.06 101 LYS B O 1
ATOM 2072 N N . ASP B 1 102 ? 13.586 16.938 13.688 1 95.12 102 ASP B N 1
ATOM 2073 C CA . ASP B 1 102 ? 14.867 17.625 13.805 1 95.12 102 ASP B CA 1
ATOM 2074 C C . ASP B 1 102 ? 14.664 19.125 13.961 1 95.12 102 ASP B C 1
ATOM 2076 O O . ASP B 1 102 ? 15.625 19.875 14.195 1 95.12 102 ASP B O 1
ATOM 2080 N N . HIS B 1 103 ? 13.492 19.547 13.742 1 96.5 103 HIS B N 1
ATOM 2081 C CA . HIS B 1 103 ? 13.156 20.953 13.844 1 96.5 103 HIS B CA 1
ATOM 2082 C C . HIS B 1 103 ? 11.891 21.172 14.664 1 96.5 103 HIS B C 1
ATOM 2084 O O . HIS B 1 103 ? 10.805 21.312 14.109 1 96.5 103 HIS B O 1
ATOM 2090 N N . ASN B 1 104 ? 12.039 21.438 15.898 1 93.44 104 ASN B N 1
ATOM 2091 C CA . ASN B 1 104 ? 10.922 21.5 16.844 1 93.44 104 ASN B CA 1
ATOM 2092 C C . ASN B 1 104 ? 10.023 22.703 16.562 1 93.44 104 ASN B C 1
ATOM 2094 O O . ASN B 1 104 ? 8.883 22.75 17.047 1 93.44 104 ASN B O 1
ATOM 2098 N N . ALA B 1 105 ? 10.539 23.641 15.859 1 94.81 105 ALA B N 1
ATOM 2099 C CA . ALA B 1 105 ? 9.75 24.828 15.531 1 94.81 105 ALA B CA 1
ATOM 2100 C C . ALA B 1 105 ? 8.641 24.5 14.547 1 94.81 105 ALA B C 1
ATOM 2102 O O . ALA B 1 105 ? 7.648 25.219 14.445 1 94.81 105 ALA B O 1
ATOM 2103 N N . LEU B 1 106 ? 8.859 23.422 13.82 1 97.12 106 LEU B N 1
ATOM 2104 C CA . LEU B 1 106 ? 7.82 22.969 12.906 1 97.12 106 LEU B CA 1
ATOM 2105 C C . LEU B 1 106 ? 6.793 22.109 13.633 1 97.12 106 LEU B C 1
ATOM 2107 O O . LEU B 1 106 ? 7.141 21.094 14.234 1 97.12 106 LEU B O 1
ATOM 2111 N N . GLU B 1 107 ? 5.566 22.516 13.562 1 96.81 107 GLU B N 1
ATOM 2112 C CA . GLU B 1 107 ? 4.52 21.797 14.273 1 96.81 107 GLU B CA 1
ATOM 2113 C C . GLU B 1 107 ? 3.398 21.375 13.32 1 96.81 107 GLU B C 1
ATOM 2115 O O . GLU B 1 107 ? 2.785 22.219 12.672 1 96.81 107 GLU B O 1
ATOM 2120 N N . ILE B 1 108 ? 3.148 20.125 13.234 1 97.69 108 ILE B N 1
ATOM 2121 C CA . ILE B 1 108 ? 2.023 19.609 12.461 1 97.69 108 ILE B CA 1
ATOM 2122 C C . ILE B 1 108 ? 0.725 19.812 13.234 1 97.69 108 ILE B C 1
ATOM 2124 O O . ILE B 1 108 ? 0.608 19.375 14.383 1 97.69 108 ILE B O 1
ATOM 2128 N N . LYS B 1 109 ? -0.214 20.453 12.656 1 97.19 109 LYS B N 1
ATOM 2129 C CA . LYS B 1 109 ? -1.464 20.781 13.344 1 97.19 109 LYS B CA 1
ATOM 2130 C C . LYS B 1 109 ? -2.541 19.734 13.039 1 97.19 109 LYS B C 1
ATOM 2132 O O . LYS B 1 109 ? -3.25 19.297 13.945 1 97.19 109 LYS B O 1
ATOM 2137 N N . THR B 1 110 ? -2.74 19.453 11.797 1 97.5 110 THR B N 1
ATOM 2138 C CA . THR B 1 110 ? -3.771 18.531 11.32 1 97.5 110 THR B CA 1
ATOM 2139 C C . THR B 1 110 ? -3.559 18.203 9.852 1 97.5 110 THR B C 1
ATOM 2141 O O . THR B 1 110 ? -2.5 18.5 9.289 1 97.5 110 THR B O 1
ATOM 2144 N N . GLY B 1 111 ? -4.5 17.453 9.289 1 97.19 111 GLY B N 1
ATOM 2145 C CA . GLY B 1 111 ? -4.434 17.125 7.879 1 97.19 111 GLY B CA 1
ATOM 2146 C C . GLY B 1 111 ? -5.746 16.578 7.336 1 97.19 111 GLY B C 1
ATOM 2147 O O . GLY B 1 111 ? -6.73 16.469 8.07 1 97.19 111 GLY B O 1
ATOM 2148 N N . ILE B 1 112 ? -5.746 16.5 6.09 1 96.62 112 ILE B N 1
ATOM 2149 C CA . ILE B 1 112 ? -6.848 15.875 5.359 1 96.62 112 ILE B CA 1
ATOM 2150 C C . ILE B 1 112 ? -6.332 14.672 4.574 1 96.62 112 ILE B C 1
ATOM 2152 O O . ILE B 1 112 ? -5.379 14.789 3.801 1 96.62 112 ILE B O 1
ATOM 2156 N N . ILE B 1 113 ? -6.898 13.586 4.836 1 92.44 113 ILE B N 1
ATOM 2157 C CA . ILE B 1 113 ? -6.59 12.359 4.098 1 92.44 113 ILE B CA 1
ATOM 2158 C C . ILE B 1 113 ? -7.867 11.789 3.494 1 92.44 113 ILE B C 1
ATOM 2160 O O . ILE B 1 113 ? -8.828 11.5 4.215 1 92.44 113 ILE B O 1
ATOM 2164 N N . GLU B 1 114 ? -7.848 11.625 2.227 1 84.88 114 GLU B N 1
ATOM 2165 C CA . GLU B 1 114 ? -9.016 11.109 1.519 1 84.88 114 GLU B CA 1
ATOM 2166 C C . GLU B 1 114 ? -10.273 11.891 1.883 1 84.88 114 GLU B C 1
ATOM 2168 O O . GLU B 1 114 ? -11.305 11.305 2.203 1 84.88 114 GLU B O 1
ATOM 2173 N N . GLY B 1 115 ? -10.125 13.156 2.045 1 88.06 115 GLY B N 1
ATOM 2174 C CA . GLY B 1 115 ? -11.25 14.062 2.197 1 88.06 115 GLY B CA 1
ATOM 2175 C C . GLY B 1 115 ? -11.719 14.195 3.633 1 88.06 115 GLY B C 1
ATOM 2176 O O . GLY B 1 115 ? -12.719 14.867 3.906 1 88.06 115 GLY B O 1
ATOM 2177 N N . ARG B 1 116 ? -11.07 13.633 4.527 1 90.94 116 ARG B N 1
ATOM 2178 C CA . ARG B 1 116 ? -11.445 13.719 5.934 1 90.94 116 ARG B CA 1
ATOM 2179 C C . ARG B 1 116 ? -10.336 14.352 6.758 1 90.94 116 ARG B C 1
ATOM 2181 O O . ARG B 1 116 ? -9.156 14.086 6.531 1 90.94 116 ARG B O 1
ATOM 2188 N N . VAL B 1 117 ? -10.797 15.148 7.688 1 95.5 117 VAL B N 1
ATOM 2189 C CA . VAL B 1 117 ? -9.836 15.734 8.617 1 95.5 117 VAL B CA 1
ATOM 2190 C C . VAL B 1 117 ? -9.328 14.664 9.578 1 95.5 117 VAL B C 1
ATOM 2192 O O . VAL B 1 117 ? -10.109 13.859 10.094 1 95.5 117 VAL B O 1
ATOM 2195 N N . VAL B 1 118 ? -8.039 14.602 9.766 1 94.31 118 VAL B N 1
ATOM 2196 C CA . VAL B 1 118 ? -7.457 13.531 10.562 1 94.31 118 VAL B CA 1
ATOM 2197 C C . VAL B 1 118 ? -6.695 14.125 11.75 1 94.31 118 VAL B C 1
ATOM 2199 O O . VAL B 1 118 ? -6.355 15.312 11.742 1 94.31 118 VAL B O 1
ATOM 2202 N N . SER B 1 119 ? -6.438 13.266 12.719 1 93.38 119 SER B N 1
ATOM 2203 C CA . SER B 1 119 ? -5.742 13.68 13.938 1 93.38 119 SER B CA 1
ATOM 2204 C C . SER B 1 119 ? -4.23 13.664 13.742 1 93.38 119 SER B C 1
ATOM 2206 O O . SER B 1 119 ? -3.732 13.125 12.75 1 93.38 119 SER B O 1
ATOM 2208 N N . LEU B 1 120 ? -3.549 14.234 14.742 1 94.88 120 LEU B N 1
ATOM 2209 C CA . LEU B 1 120 ? -2.09 14.211 14.75 1 94.88 120 LEU B CA 1
ATOM 2210 C C . LEU B 1 120 ? -1.568 12.781 14.844 1 94.88 120 LEU B C 1
ATOM 2212 O O . LEU B 1 120 ? -0.551 12.445 14.234 1 94.88 120 LEU B O 1
ATOM 2216 N N . GLU B 1 121 ? -2.264 12.016 15.594 1 93.38 121 GLU B N 1
ATOM 2217 C CA . GLU B 1 121 ? -1.88 10.609 15.742 1 93.38 121 GLU B CA 1
ATOM 2218 C C . GLU B 1 121 ? -1.955 9.875 14.406 1 93.38 121 GLU B C 1
ATOM 2220 O O . GLU B 1 121 ? -1.045 9.117 14.062 1 93.38 121 GLU B O 1
ATOM 2225 N N . GLU B 1 122 ? -2.969 10.07 13.68 1 93.69 122 GLU B N 1
ATOM 2226 C CA . GLU B 1 122 ? -3.131 9.453 12.367 1 93.69 122 GLU B CA 1
ATOM 2227 C C . GLU B 1 122 ? -2.039 9.906 11.406 1 93.69 122 GLU B C 1
ATOM 2229 O O . GLU B 1 122 ? -1.54 9.109 10.602 1 93.69 122 GLU B O 1
ATOM 2234 N N . ILE B 1 123 ? -1.678 11.164 11.484 1 96.44 123 ILE B N 1
ATOM 2235 C CA . ILE B 1 123 ? -0.641 11.711 10.617 1 96.44 123 ILE B CA 1
ATOM 2236 C C . ILE B 1 123 ? 0.701 11.062 10.945 1 96.44 123 ILE B C 1
ATOM 2238 O O . ILE B 1 123 ? 1.459 10.695 10.039 1 96.44 1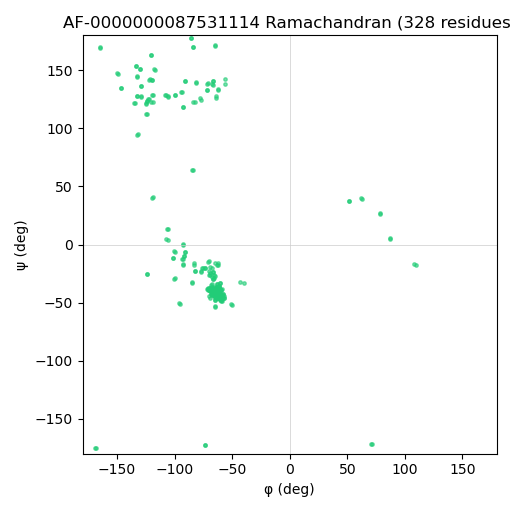23 ILE B O 1
ATOM 2242 N N . THR B 1 124 ? 0.966 10.93 12.195 1 95.62 124 THR B N 1
ATOM 2243 C CA . THR B 1 124 ? 2.213 10.305 12.625 1 95.62 124 THR B CA 1
ATOM 2244 C C . THR B 1 124 ? 2.273 8.844 12.172 1 95.62 124 THR B C 1
ATOM 2246 O O . THR B 1 124 ? 3.326 8.367 11.75 1 95.62 124 THR B O 1
ATOM 2249 N N . GLN B 1 125 ? 1.168 8.156 12.273 1 94.69 125 GLN B N 1
ATOM 2250 C CA . GLN B 1 125 ? 1.098 6.777 11.805 1 94.69 125 GLN B CA 1
ATOM 2251 C C . GLN B 1 125 ? 1.295 6.699 10.289 1 94.69 125 GLN B C 1
ATOM 2253 O O . GLN B 1 125 ? 1.995 5.816 9.797 1 94.69 125 GLN B O 1
ATOM 2258 N N . LEU B 1 126 ? 0.661 7.586 9.641 1 95.62 126 LEU B N 1
ATOM 2259 C CA . LEU B 1 126 ? 0.806 7.66 8.195 1 95.62 126 LEU B CA 1
ATOM 2260 C C . LEU B 1 126 ? 2.268 7.855 7.801 1 95.62 126 LEU B C 1
ATOM 2262 O O . LEU B 1 126 ? 2.754 7.219 6.863 1 95.62 126 LEU B O 1
ATOM 2266 N N . ALA B 1 127 ? 2.924 8.703 8.516 1 96.5 127 ALA B N 1
ATOM 2267 C CA . ALA B 1 127 ? 4.324 9.023 8.25 1 96.5 127 ALA B CA 1
ATOM 2268 C C . ALA B 1 127 ? 5.223 7.816 8.508 1 96.5 127 ALA B C 1
ATOM 2270 O O . ALA B 1 127 ? 6.328 7.73 7.969 1 96.5 127 ALA B O 1
ATOM 2271 N N . SER B 1 128 ? 4.777 6.902 9.32 1 95.19 128 SER B N 1
ATOM 2272 C CA . SER B 1 128 ? 5.605 5.777 9.742 1 95.19 128 SER B CA 1
ATOM 2273 C C . SER B 1 128 ? 5.426 4.582 8.812 1 95.19 128 SER B C 1
ATOM 2275 O O . SER B 1 128 ? 6.113 3.566 8.961 1 95.19 128 SER B O 1
ATOM 2277 N N . LEU B 1 129 ? 4.508 4.742 7.945 1 95.31 129 LEU B N 1
ATOM 2278 C CA . LEU B 1 129 ? 4.254 3.613 7.059 1 95.31 129 LEU B CA 1
ATOM 2279 C C . LEU B 1 129 ? 5.445 3.371 6.137 1 95.31 129 LEU B C 1
ATOM 2281 O O . LEU B 1 129 ? 6.082 4.32 5.672 1 95.31 129 LEU B O 1
ATOM 2285 N N . PRO B 1 130 ? 5.762 2.1 5.906 1 92.12 130 PRO B N 1
ATOM 2286 C CA . PRO B 1 130 ? 6.852 1.762 4.984 1 92.12 130 PRO B CA 1
ATOM 2287 C C . PRO B 1 130 ? 6.477 1.99 3.521 1 92.12 130 PRO B C 1
ATOM 2289 O O . PRO B 1 130 ? 5.453 2.615 3.232 1 92.12 130 PRO B O 1
ATOM 2292 N N . SER B 1 131 ? 7.418 1.519 2.609 1 88.81 131 SER B N 1
ATOM 2293 C CA . SER B 1 131 ? 7.184 1.581 1.17 1 88.81 131 SER B CA 1
ATOM 2294 C C . SER B 1 131 ? 6.02 0.687 0.761 1 88.81 131 SER B C 1
ATOM 2296 O O . SER B 1 131 ? 5.484 -0.062 1.583 1 88.81 131 SER B O 1
ATOM 2298 N N . TYR B 1 132 ? 5.582 0.778 -0.434 1 89.75 132 TYR B N 1
ATOM 2299 C CA . TYR B 1 132 ? 4.477 -0.012 -0.965 1 89.75 132 TYR B CA 1
ATOM 2300 C C . TYR B 1 132 ? 4.672 -1.493 -0.667 1 89.75 132 TYR B C 1
ATOM 2302 O O . TYR B 1 132 ? 3.789 -2.141 -0.1 1 89.75 132 TYR B O 1
ATOM 2310 N N . ASP B 1 133 ? 5.844 -2.033 -1.025 1 86.81 133 ASP B N 1
ATOM 2311 C CA . ASP B 1 133 ? 6.121 -3.447 -0.783 1 86.81 133 ASP B CA 1
ATOM 2312 C C . ASP B 1 133 ? 6.074 -3.768 0.709 1 86.81 133 ASP B C 1
ATOM 2314 O O . ASP B 1 133 ? 5.574 -4.82 1.107 1 86.81 133 ASP B O 1
ATOM 2318 N N . GLY B 1 134 ? 6.586 -2.801 1.47 1 90.62 134 GLY B N 1
ATOM 2319 C CA . GLY B 1 134 ? 6.523 -2.965 2.914 1 90.62 134 GLY B CA 1
ATOM 2320 C C . GLY B 1 134 ? 5.105 -3.021 3.447 1 90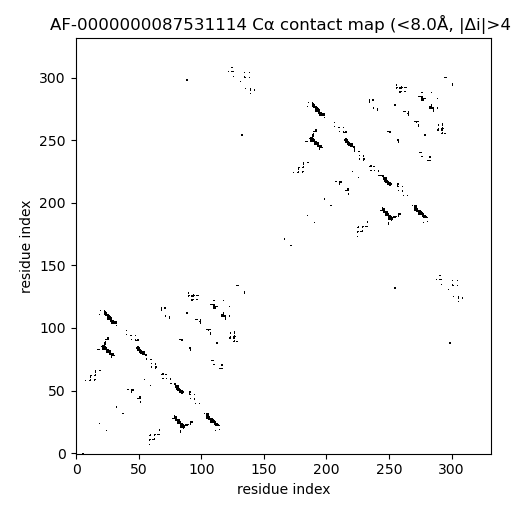.62 134 GLY B C 1
ATOM 2321 O O . GLY B 1 134 ? 4.805 -3.814 4.344 1 90.62 134 GLY B O 1
ATOM 2322 N N . MET B 1 135 ? 4.258 -2.172 2.939 1 94.25 135 MET B N 1
ATOM 2323 C CA . MET B 1 135 ? 2.867 -2.143 3.379 1 94.25 135 MET B CA 1
ATOM 2324 C C . MET B 1 135 ? 2.152 -3.439 3.014 1 94.25 135 MET B C 1
ATOM 2326 O O . MET B 1 135 ? 1.374 -3.969 3.809 1 94.25 135 MET B O 1
ATOM 2330 N N . VAL B 1 136 ? 2.398 -3.973 1.803 1 92.75 136 VAL B N 1
ATOM 2331 C CA . VAL B 1 136 ? 1.807 -5.238 1.377 1 92.75 136 VAL B CA 1
ATOM 2332 C C . VAL B 1 136 ? 2.221 -6.352 2.336 1 92.75 136 VAL B C 1
ATOM 2334 O O . VAL B 1 136 ? 1.378 -7.113 2.811 1 92.75 136 VAL B O 1
ATOM 2337 N N . SER B 1 137 ? 3.52 -6.41 2.662 1 90.81 137 SER B N 1
ATOM 2338 C CA . SER B 1 137 ? 4.039 -7.414 3.586 1 90.81 137 SER B CA 1
ATOM 2339 C C . SER B 1 137 ? 3.387 -7.289 4.961 1 90.81 137 SER B C 1
ATOM 2341 O O . SER B 1 137 ? 2.988 -8.297 5.555 1 90.81 137 SER B O 1
ATOM 2343 N N . MET B 1 138 ? 3.256 -6.043 5.41 1 92.06 138 MET B N 1
ATOM 2344 C CA . MET B 1 138 ? 2.637 -5.797 6.711 1 92.06 138 MET B CA 1
ATOM 2345 C C . MET B 1 138 ? 1.187 -6.266 6.723 1 92.06 138 MET B C 1
ATOM 2347 O O . MET B 1 138 ? 0.741 -6.895 7.684 1 92.06 138 MET B O 1
ATOM 2351 N N . LEU B 1 139 ? 0.474 -5.953 5.664 1 93.94 139 LEU B N 1
ATOM 2352 C CA . LEU B 1 139 ? -0.927 -6.352 5.586 1 93.94 139 LEU B CA 1
ATOM 2353 C C . LEU B 1 139 ? -1.06 -7.871 5.527 1 93.94 139 LEU B C 1
ATOM 2355 O O . LEU B 1 139 ? -1.924 -8.445 6.191 1 93.94 139 LEU B O 1
ATOM 2359 N N . LEU B 1 140 ? -0.215 -8.539 4.742 1 90.88 140 LEU B N 1
ATOM 2360 C CA . LEU B 1 140 ? -0.235 -10 4.695 1 90.88 140 LEU B CA 1
ATOM 2361 C C . LEU B 1 140 ? 0.035 -10.594 6.078 1 90.88 140 LEU B C 1
ATOM 2363 O O . LEU B 1 140 ? -0.604 -11.57 6.477 1 90.88 140 LEU B O 1
ATOM 2367 N N . SER B 1 141 ? 0.945 -9.984 6.824 1 91.31 141 SER B N 1
ATOM 2368 C CA . SER B 1 141 ? 1.261 -10.445 8.172 1 91.31 141 SER B CA 1
ATOM 2369 C C . SER B 1 141 ? 0.065 -10.289 9.102 1 91.31 141 SER B C 1
ATOM 2371 O O . SER B 1 141 ? -0.228 -11.18 9.898 1 91.31 141 SER B O 1
ATOM 2373 N N . VAL B 1 142 ? -0.586 -9.18 8.938 1 91.12 142 VAL B N 1
ATOM 2374 C CA . VAL B 1 142 ? -1.751 -8.891 9.766 1 91.12 142 VAL B CA 1
ATOM 2375 C C . VAL B 1 142 ? -2.871 -9.883 9.453 1 91.12 142 VAL B C 1
ATOM 2377 O O . VAL B 1 142 ? -3.562 -10.352 10.359 1 91.12 142 VAL B O 1
ATOM 2380 N N . LEU B 1 143 ? -3.004 -10.18 8.219 1 91 143 LEU B N 1
ATOM 2381 C CA . LEU B 1 143 ? -4.074 -11.078 7.793 1 91 143 LEU B CA 1
ATOM 2382 C C . LEU B 1 143 ? -3.811 -12.5 8.266 1 91 143 LEU B C 1
ATOM 2384 O O . LEU B 1 143 ? -4.75 -13.258 8.523 1 91 143 LEU B O 1
ATOM 2388 N N . GLN B 1 144 ? -2.562 -12.852 8.469 1 90.06 144 GLN B N 1
ATOM 2389 C CA . GLN B 1 144 ? -2.189 -14.203 8.867 1 90.06 144 GLN B CA 1
ATOM 2390 C C . GLN B 1 144 ? -2.092 -14.32 10.383 1 90.06 144 GLN B C 1
ATOM 2392 O O . GLN B 1 144 ? -1.962 -15.43 10.914 1 90.06 144 GLN B O 1
ATOM 2397 N N . ALA B 1 145 ? -2.088 -13.234 11.094 1 89.06 145 ALA B N 1
ATOM 2398 C CA . ALA B 1 145 ? -1.849 -13.203 12.531 1 89.06 145 ALA B CA 1
ATOM 2399 C C . ALA B 1 145 ? -2.854 -14.078 13.273 1 89.06 145 ALA B C 1
ATOM 2401 O O . ALA B 1 145 ? -2.477 -14.867 14.141 1 89.06 145 ALA B O 1
ATOM 2402 N N . PRO B 1 146 ? -4.113 -13.969 12.93 1 87.81 146 PRO B N 1
ATOM 2403 C CA . PRO B 1 146 ? -5.07 -14.812 13.648 1 87.81 146 PRO B CA 1
ATOM 2404 C C . PRO B 1 146 ? -4.766 -16.312 13.508 1 87.81 146 PRO B C 1
ATOM 2406 O O . PRO B 1 146 ? -4.914 -17.062 14.469 1 87.81 146 PRO B O 1
ATOM 2409 N N . ILE B 1 147 ? -4.461 -16.688 12.352 1 84 147 ILE B N 1
ATOM 2410 C CA . ILE B 1 147 ? -4.137 -18.078 12.102 1 84 147 ILE B CA 1
ATOM 2411 C C . ILE B 1 147 ? -2.908 -18.484 12.914 1 84 147 ILE B C 1
ATOM 2413 O O . ILE B 1 147 ? -2.889 -19.547 13.531 1 84 147 ILE B O 1
ATOM 2417 N N . ARG B 1 148 ? -1.985 -17.594 12.914 1 86.12 148 ARG B N 1
ATOM 2418 C CA . ARG B 1 148 ? -0.762 -17.844 13.672 1 86.12 148 ARG B CA 1
ATOM 2419 C C . ARG B 1 148 ? -1.046 -17.922 15.164 1 86.12 148 ARG B C 1
ATOM 2421 O O . ARG B 1 148 ? -0.512 -18.781 15.859 1 86.12 148 ARG B O 1
ATOM 2428 N N . ASN B 1 149 ? -1.846 -17.047 15.602 1 88.62 149 ASN B N 1
ATOM 2429 C CA . ASN B 1 149 ? -2.191 -17.016 17.016 1 88.62 149 ASN B CA 1
ATOM 2430 C C . ASN B 1 149 ? -2.965 -18.25 17.438 1 88.62 149 ASN B C 1
ATOM 2432 O O . ASN B 1 149 ? -2.76 -18.781 18.547 1 88.62 149 ASN B O 1
ATOM 2436 N N . LEU B 1 150 ? -3.834 -18.688 16.578 1 88 150 LEU B N 1
ATOM 2437 C CA . LEU B 1 150 ? -4.574 -19.922 16.859 1 88 150 LEU B CA 1
ATOM 2438 C C . LEU B 1 150 ? -3.631 -21.109 16.922 1 88 150 LEU B C 1
ATOM 2440 O O . LEU B 1 150 ? -3.771 -21.969 17.797 1 88 150 LEU B O 1
ATOM 2444 N N . ALA B 1 151 ? -2.783 -21.141 16.016 1 88.31 151 ALA B N 1
ATOM 2445 C CA . ALA B 1 151 ? -1.811 -22.234 16 1 88.31 151 ALA B CA 1
ATOM 2446 C C . ALA B 1 151 ? -0.962 -22.219 17.266 1 88.31 151 ALA B C 1
ATOM 2448 O O . ALA B 1 151 ? -0.697 -23.281 17.844 1 88.31 151 ALA B O 1
ATOM 2449 N N . LEU B 1 152 ? -0.66 -21.062 17.719 1 89.06 152 LEU B N 1
ATOM 2450 C CA . LEU B 1 152 ? 0.144 -20.906 18.938 1 89.06 152 LEU B CA 1
ATOM 2451 C C . LEU B 1 152 ? -0.655 -21.312 20.172 1 89.06 152 LEU B C 1
ATOM 2453 O O . LEU B 1 152 ? -0.122 -21.953 21.078 1 89.06 152 LEU B O 1
ATOM 2457 N N . ALA B 1 153 ? -1.846 -20.969 20.141 1 88.62 153 ALA B N 1
ATOM 2458 C CA . ALA B 1 153 ? -2.719 -21.328 21.25 1 88.62 153 ALA B CA 1
ATOM 2459 C C . ALA B 1 153 ? -2.934 -22.828 21.312 1 88.62 153 ALA B C 1
ATOM 2461 O O . ALA B 1 153 ? -2.9 -23.422 22.391 1 88.62 153 ALA B O 1
ATOM 2462 N N . THR B 1 154 ? -3.111 -23.422 20.203 1 90.44 154 THR B N 1
ATOM 2463 C CA . THR B 1 154 ? -3.32 -24.875 20.156 1 90.44 154 THR B CA 1
ATOM 2464 C C . THR B 1 154 ? -2.061 -25.609 20.578 1 90.44 154 THR B C 1
ATOM 2466 O O . THR B 1 154 ? -2.141 -26.625 21.281 1 90.44 154 THR B O 1
ATOM 2469 N N . LYS B 1 155 ? -1.001 -25.047 20.156 1 90.38 155 LYS B N 1
ATOM 2470 C CA . LYS B 1 155 ? 0.266 -25.656 20.547 1 90.38 155 LYS B CA 1
ATOM 2471 C C . LYS B 1 155 ? 0.485 -25.562 22.062 1 90.38 155 LYS B C 1
ATOM 2473 O O . LYS B 1 155 ? 0.96 -26.5 22.688 1 90.38 155 LYS B O 1
ATOM 2478 N N . ALA B 1 156 ? 0.117 -24.438 22.594 1 88.69 156 ALA B N 1
ATOM 2479 C CA . ALA B 1 156 ? 0.26 -24.203 24.016 1 88.69 156 ALA B CA 1
ATOM 2480 C C . ALA B 1 156 ? -0.641 -25.141 24.812 1 88.69 156 ALA B C 1
ATOM 2482 O O . ALA B 1 156 ? -0.232 -25.672 25.859 1 88.69 156 ALA B O 1
ATOM 2483 N N . VAL B 1 157 ? -1.792 -25.344 24.359 1 88.06 157 VAL B N 1
ATOM 2484 C CA . VAL B 1 157 ? -2.74 -26.234 25.016 1 88.06 157 VAL B CA 1
ATOM 2485 C C . VAL B 1 157 ? -2.252 -27.672 24.906 1 88.06 157 VAL B C 1
ATOM 2487 O O . VAL B 1 157 ? -2.34 -28.438 25.875 1 88.06 157 VAL B O 1
ATOM 2490 N N . ALA B 1 158 ? -1.752 -27.969 23.797 1 89.75 158 ALA B N 1
ATOM 2491 C CA . ALA B 1 158 ? -1.238 -29.312 23.578 1 89.75 158 ALA B CA 1
ATOM 2492 C C . ALA B 1 158 ? -0.044 -29.594 24.5 1 89.75 158 ALA B C 1
ATOM 2494 O O . ALA B 1 158 ? 0.063 -30.672 25.078 1 89.75 158 ALA B O 1
ATOM 2495 N N . GLU B 1 159 ? 0.786 -28.609 24.672 1 89.81 159 GLU B N 1
ATOM 2496 C CA . GLU B 1 159 ? 1.956 -28.75 25.531 1 89.81 159 GLU B CA 1
ATOM 2497 C C . GLU B 1 159 ? 1.556 -28.828 27 1 89.81 159 GLU B C 1
ATOM 2499 O O . GLU B 1 159 ? 2.164 -29.562 27.781 1 89.81 159 GLU B O 1
ATOM 2504 N N . GLN B 1 160 ? 0.601 -28.062 27.328 1 86.94 160 GLN B N 1
ATOM 2505 C CA . GLN B 1 160 ? 0.114 -28.078 28.703 1 86.94 160 GLN B CA 1
ATOM 2506 C C . GLN B 1 160 ? -0.536 -29.422 29.031 1 86.94 160 GLN B C 1
ATOM 2508 O O . GLN B 1 160 ? -0.341 -29.953 30.125 1 86.94 160 GLN B O 1
ATOM 2513 N N . LYS B 1 161 ? -1.252 -29.953 28.125 1 86.75 161 LYS B N 1
ATOM 2514 C CA . LYS B 1 161 ? -1.897 -31.234 28.344 1 86.75 161 LYS B CA 1
ATOM 2515 C C . LYS B 1 161 ? -0.866 -32.375 28.438 1 86.75 161 LYS B C 1
ATOM 2517 O O . LYS B 1 161 ? -1.034 -33.312 29.219 1 86.75 161 LYS B O 1
ATOM 2522 N N . GLU B 1 162 ? 0.112 -32.219 27.703 1 84.69 162 GLU B N 1
ATOM 2523 C CA . GLU B 1 162 ? 1.173 -33.219 27.781 1 84.69 162 GLU B CA 1
ATOM 2524 C C . GLU B 1 162 ? 1.925 -33.125 29.109 1 84.69 162 GLU B C 1
ATOM 2526 O O . GLU B 1 162 ? 2.348 -34.156 29.656 1 84.69 162 GLU B O 1
ATOM 2531 N N . GLU B 1 163 ? 2.111 -31.906 29.547 1 80.62 163 GLU B N 1
ATOM 2532 C CA . GLU B 1 163 ? 2.799 -31.719 30.812 1 80.62 163 GLU B CA 1
ATOM 2533 C C . GLU B 1 163 ? 1.943 -32.219 31.984 1 80.62 163 GLU B C 1
ATOM 2535 O O . GLU B 1 163 ? 2.461 -32.812 32.938 1 80.62 163 GLU B O 1
ATOM 2540 N N . ASN B 1 164 ? 0.709 -32 31.812 1 73.44 164 ASN B N 1
ATOM 2541 C CA . ASN B 1 164 ? -0.159 -32.438 32.875 1 73.44 164 ASN B CA 1
ATOM 2542 C C . ASN B 1 164 ? -0.396 -33.969 32.844 1 73.44 164 ASN B C 1
ATOM 2544 O O . ASN B 1 164 ? -0.678 -34.594 33.844 1 73.44 164 ASN B O 1
ATOM 2548 N N . ALA B 1 165 ? -0.24 -34.562 31.766 1 73.19 165 ALA B N 1
ATOM 2549 C CA . ALA B 1 165 ? -0.424 -36.031 31.672 1 73.19 165 ALA B CA 1
ATOM 2550 C C . ALA B 1 165 ? 0.838 -36.75 32.094 1 73.19 165 ALA B C 1
ATOM 2552 O O . ALA B 1 165 ? 0.78 -37.938 32.469 1 73.19 165 ALA B O 1
ATOM 2553 N N . SER B 1 166 ? 1.867 -36.156 32.156 1 61.34 166 SER B N 1
ATOM 2554 C CA . SER B 1 166 ? 3.02 -36.844 32.719 1 61.34 166 SER B CA 1
ATOM 2555 C C . SER B 1 166 ? 3.088 -36.656 34.25 1 61.34 166 SER B C 1
ATOM 2557 O O . SER B 1 166 ? 2.727 -35.594 34.75 1 61.34 166 SER B O 1
#

Solvent-accessible surface area (backbone atoms only — not comparable to full-atom values): 17546 Å² total; per-residue (Å²): 124,54,73,65,55,50,51,50,49,50,52,20,50,51,49,30,48,50,66,68,61,24,39,14,35,37,34,28,29,56,59,80,56,49,72,68,54,49,52,50,49,51,49,55,34,49,75,62,62,25,47,75,48,76,53,59,51,72,44,48,46,56,13,22,57,75,65,74,42,55,83,52,48,84,61,58,59,78,58,40,33,42,27,34,11,66,83,40,64,41,46,47,37,28,56,51,51,58,50,28,73,80,32,78,44,41,38,78,60,36,32,33,49,77,85,34,82,43,52,55,68,56,42,53,52,47,32,65,52,65,55,73,71,49,44,54,53,51,49,54,50,59,70,43,40,62,60,51,52,48,52,49,49,52,49,51,51,52,51,48,51,52,56,67,69,98,124,53,72,64,56,49,52,53,49,50,53,18,49,50,50,30,48,49,64,70,60,24,38,14,35,36,33,29,29,56,59,79,57,49,72,68,55,48,52,49,50,52,48,55,33,49,75,64,62,26,47,76,49,74,52,59,51,71,44,49,46,55,13,22,58,76,65,74,42,56,84,52,48,86,62,59,59,78,61,42,32,41,28,33,12,65,84,41,63,42,47,45,38,28,57,52,52,58,50,26,72,79,32,78,45,42,38,78,61,36,31,32,50,77,86,34,80,44,51,56,68,56,41,54,51,47,32,65,52,66,55,72,70,48,45,53,52,51,50,53,49,59,70,44,41,62,58,49,50,49,52,50,48,52,50,49,50,52,51,50,52,52,57,65,70,97

Secondary structure (DSSP, 8-state):
--HHHHHHHHHHHHHHHHHHH-SEEEEEE-TT--HHHHHHHHHHHHHTT-EEEE--HHHHHHHHHHTT-GGGGGG--SS-EEEEESS-SSHHHHHHHHHHHH-TT-EEEEEEETTEEE-HHHHHHHHT---HHHHHHHHHHHHHHHHHHHHHHHHHHHHHHHHHH-/--HHHHHHHHHHHHHHHHHHH-SEEEEEE-TT--HHHHHHHHHHHHHTT-EEEE--HHHHHHHHHHTT-GGGGGG--SS-EEEEESS-SSHHHHHHHHHHHH-TT-EEEEEEETTEEE-HHHHHHHHT---HHHHHHHHHHHHHHHHHHHHHHHHHHHHHHHHHH-

pLDDT: mean 93.63, std 5.96, range [60.12, 98.62]

Organism: NCBI:txid342944

Radius of gyration: 26.95 Å; Cα contacts (8 Å, |Δi|>4): 456; chains: 2; bounding box: 56×82×71 Å

Foldseek 3Di:
DPPVVVVLVVLLVVLLCQLVQFQKKWKKAQPPDDPVLVVVLCVLLVVLQKDKDWDQLVSNCSSCVVLVNNVCNVQSDHTIMMITHNPDHQRVLQSQVVSCVVPVSMGTRWMDHRSHIDGPVVSPVSNPQDDPVRVVVVVVCVVCVVVVVVVVVVVVVVVVVVVVVD/DPPVVVVLVVLLVVLLCQLVQFQKKWKKAQPPDDPVLVVVLCVLLVVLQKDKDWDQLVSNCSSCVVLVNNVCNVQSDHTIMMITHNPDHLSVLQSQVVSCVVPVSMGTRWMDHRSHIDGPVVSPVSNPQDDPVRNVVVVVCVVCVVVVVVVVVVVVVVVVVVVVVD

Sequence (332 aa):
MSKVIERKETVVNEIAEKLESSVSTIVVDYRGLNVTEVTELRQKLREAGVDFKVYKNTMTRRATEKTNLTDLDEHLVGPTAIATSKEDVIAPAKVLNNFAKDHNALEIKTGIIEGRVVSLEEITQLASLPSYDGMVSMLLSVLQAPIRNLALATKAVAEQKEENASMSKVIERKETVVNEIAEKLESSVSTIVVDYRGLNVTEVTELRQKLREAGVDFKVYKNTMTRRATEKTNLTDLDEHLVGPTAIATSKEDVIAPAKVLNNFAKDHNALEIKTGIIEGRVVSLEEITQLASLPSYDGMVSMLLSVLQAPIRNLALATKAVAEQKEENAS